Protein AF-A0A6M0F546-F1 (afdb_monomer)

Mean predicted aligned error: 13.64 Å

Sequence (309 aa):
YSSHTQVQQTLQPLTEVVVPVIPKRANVDDALVDAVHSAHRSAQAFAESELDDWEIALEGRVDHFLDWYFGYFNQKKMEFMTPLVWVSSAAIHRVNPKQVSANEAVITRFTEAFQKQFAKQVLVPQNAQIRLENLTTETVNLYLSTLSRNIDQVQAKYRIPQGQWERYLSDISTTIQDTEGNLSNLSLKMLVGGSGYLLTKPLVLATAGKIGSKVSSKLAGTAAAKLAAKTGGTVAAELGTSLVDPIVGVGIFIWDIWDYHHTVELERPILRANLLEYLQAVEESLLNDPETGVLSAIAQLEQGIFQSL

Radius of gyration: 30.89 Å; Cα contacts (8 Å, |Δi|>4): 281; chains: 1; bounding box: 95×45×106 Å

pLDDT: mean 71.13, std 18.43, range [28.73, 97.38]

Structure (mmCIF, N/CA/C/O backbone):
data_AF-A0A6M0F546-F1
#
_entry.id   AF-A0A6M0F546-F1
#
loop_
_atom_site.group_PDB
_atom_site.id
_atom_site.type_symbol
_atom_site.label_atom_id
_atom_site.label_alt_id
_atom_site.label_comp_id
_atom_site.label_asym_id
_atom_site.label_entity_id
_atom_site.label_seq_id
_atom_site.pdbx_PDB_ins_code
_atom_site.Cartn_x
_atom_site.Cartn_y
_atom_site.Cartn_z
_atom_site.occupancy
_atom_site.B_iso_or_equiv
_atom_site.auth_seq_id
_atom_site.auth_comp_id
_atom_site.auth_asym_id
_atom_site.auth_atom_id
_atom_site.pdbx_PDB_model_num
ATOM 1 N N . TYR A 1 1 ? -55.695 29.614 73.436 1.00 40.34 1 TYR A N 1
ATOM 2 C CA . TYR A 1 1 ? -56.069 28.356 72.769 1.00 40.34 1 TYR A CA 1
ATOM 3 C C . TYR A 1 1 ? -56.022 28.588 71.269 1.00 40.34 1 TYR A C 1
ATOM 5 O O . TYR A 1 1 ? -57.002 29.045 70.705 1.00 40.34 1 TYR A O 1
ATOM 13 N N . SER A 1 2 ? -54.866 28.335 70.655 1.00 37.69 2 SER A N 1
ATOM 14 C CA . SER A 1 2 ? -54.714 28.300 69.198 1.00 37.69 2 SER A CA 1
ATOM 15 C C . SER A 1 2 ? -53.944 27.029 68.875 1.00 37.69 2 SER A C 1
ATOM 17 O O . SER A 1 2 ? -52.775 26.887 69.223 1.00 37.69 2 SER A O 1
ATOM 19 N N . SER A 1 3 ? -54.666 26.060 68.335 1.00 38.06 3 SER A N 1
ATOM 20 C CA . SER A 1 3 ? -54.202 24.731 67.960 1.00 38.06 3 SER A CA 1
ATOM 21 C C . SER A 1 3 ? -53.353 24.804 66.691 1.00 38.06 3 SER A C 1
ATOM 23 O O . SER A 1 3 ? -53.840 25.190 65.631 1.00 38.06 3 SER A O 1
ATOM 25 N N . HIS A 1 4 ? -52.082 24.419 66.809 1.00 36.03 4 HIS A N 1
ATOM 26 C CA . HIS A 1 4 ? -51.204 24.132 65.680 1.00 36.03 4 HIS A CA 1
ATOM 27 C C . HIS A 1 4 ? -51.596 22.786 65.062 1.00 36.03 4 HIS A C 1
ATOM 29 O O . HIS A 1 4 ? 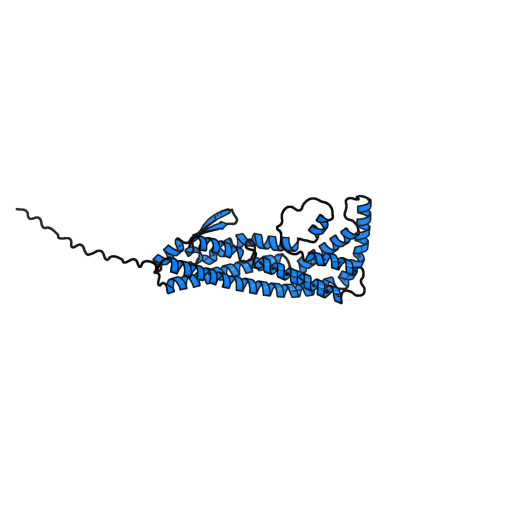-51.432 21.739 65.685 1.00 36.03 4 HIS A O 1
ATOM 35 N N . THR A 1 5 ? -52.092 22.810 63.829 1.00 38.53 5 THR A N 1
ATOM 36 C CA . THR A 1 5 ? -52.270 21.611 63.005 1.00 38.53 5 THR A CA 1
ATOM 37 C C . THR A 1 5 ? -50.919 21.244 62.392 1.00 38.53 5 THR A C 1
ATOM 39 O O . THR A 1 5 ? -50.411 21.963 61.533 1.00 38.53 5 THR A O 1
ATOM 42 N N . GLN A 1 6 ? -50.315 20.142 62.843 1.00 35.44 6 GLN A N 1
ATOM 43 C CA . GLN A 1 6 ? -49.171 19.532 62.165 1.00 35.44 6 GLN A CA 1
ATOM 44 C C . GLN A 1 6 ? -49.658 18.814 60.902 1.00 35.44 6 GLN A C 1
ATOM 46 O O . GLN A 1 6 ? -50.462 17.888 60.979 1.00 35.44 6 GLN A O 1
ATOM 51 N N . VAL A 1 7 ? -49.163 19.235 59.738 1.00 36.78 7 VAL A N 1
ATOM 52 C CA . VAL A 1 7 ? -49.308 18.485 58.486 1.00 36.78 7 VAL A CA 1
ATOM 53 C C . VAL A 1 7 ? -48.145 17.503 58.412 1.00 36.78 7 VAL A C 1
ATOM 55 O O . VAL A 1 7 ? -46.988 17.896 58.281 1.00 36.78 7 VAL A O 1
ATOM 58 N N . GLN A 1 8 ? -48.456 16.220 58.546 1.00 35.03 8 GLN A N 1
ATOM 59 C CA . GLN A 1 8 ? -47.503 15.122 58.474 1.00 35.03 8 GLN A CA 1
ATOM 60 C C . GLN A 1 8 ? -47.163 14.868 56.995 1.00 35.03 8 GLN A C 1
ATOM 62 O O . GLN A 1 8 ? -47.966 14.310 56.251 1.00 35.03 8 GLN A O 1
ATOM 67 N N . GLN A 1 9 ? -45.992 15.328 56.544 1.00 39.25 9 GLN A N 1
ATOM 68 C CA . GLN A 1 9 ? -45.451 14.974 55.230 1.00 39.25 9 GLN A 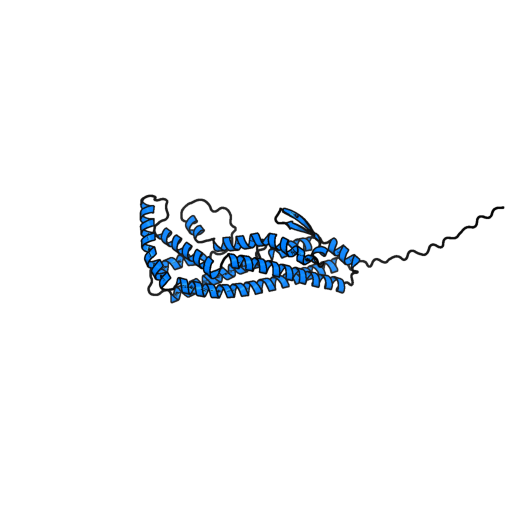CA 1
ATOM 69 C C . GLN A 1 9 ? -44.976 13.518 55.267 1.00 39.25 9 GLN A C 1
ATOM 71 O O . GLN A 1 9 ? -43.973 13.184 55.895 1.00 39.25 9 GLN A O 1
ATOM 76 N N . THR A 1 10 ? -45.716 12.638 54.602 1.00 38.72 10 THR A N 1
ATOM 77 C CA . THR A 1 10 ? -45.296 11.270 54.304 1.00 38.72 10 THR A CA 1
ATOM 78 C C . THR A 1 10 ? -44.212 11.312 53.227 1.00 38.72 10 THR A C 1
ATOM 80 O O . THR A 1 10 ? -44.490 11.489 52.044 1.00 38.72 10 THR A O 1
ATOM 83 N N . LEU A 1 11 ? -42.952 11.176 53.643 1.00 38.78 11 LEU A N 1
ATOM 84 C CA . LEU A 1 11 ? -41.830 10.926 52.740 1.00 38.78 11 LEU A CA 1
ATOM 85 C C . LEU A 1 11 ? -42.018 9.537 52.114 1.00 38.78 11 LEU A C 1
ATOM 87 O O . LEU A 1 11 ? -41.915 8.520 52.799 1.00 38.78 11 LEU A O 1
ATOM 91 N N . GLN A 1 12 ? -42.325 9.497 50.818 1.00 42.75 12 GLN A N 1
ATOM 92 C CA . GLN A 1 12 ? -42.247 8.265 50.036 1.00 42.75 12 GLN A CA 1
ATOM 93 C C . GLN A 1 12 ? -40.778 7.808 49.987 1.00 42.75 12 GLN A C 1
ATOM 95 O O . GLN A 1 12 ? -39.893 8.656 49.828 1.00 42.75 12 GLN A O 1
ATOM 100 N N . PRO A 1 13 ? -40.484 6.505 50.132 1.00 42.22 13 PRO A N 1
ATOM 101 C CA . PRO A 1 13 ? -39.116 6.018 50.043 1.00 42.22 13 PRO A CA 1
ATOM 102 C C . PRO A 1 13 ? -38.581 6.276 48.632 1.00 42.22 13 PRO A C 1
ATOM 104 O O . PRO A 1 13 ? -39.199 5.883 47.641 1.00 42.22 13 PRO A O 1
ATOM 107 N N . LEU A 1 14 ? -37.431 6.954 48.557 1.00 41.34 14 LEU A N 1
ATOM 108 C CA . LEU A 1 14 ? -36.634 7.085 47.340 1.00 41.34 14 LEU A CA 1
ATOM 109 C C . LEU A 1 14 ? -36.471 5.691 46.736 1.00 41.34 14 LEU A C 1
ATOM 111 O O . LEU A 1 14 ? -35.857 4.814 47.341 1.00 41.34 14 LEU A O 1
ATOM 115 N N . THR A 1 15 ? -37.059 5.478 45.560 1.00 42.94 15 THR A N 1
ATOM 116 C CA . THR A 1 15 ? -36.779 4.286 44.765 1.00 42.94 15 THR A CA 1
ATOM 117 C C . THR A 1 15 ? -35.308 4.369 44.389 1.00 42.94 15 THR A C 1
ATOM 119 O O . THR A 1 15 ? -34.919 5.199 43.569 1.00 42.94 15 THR A O 1
ATOM 122 N N . GLU A 1 16 ? -34.484 3.571 45.061 1.00 40.84 16 GLU A N 1
ATOM 123 C CA . GLU A 1 16 ? -33.081 3.394 44.728 1.00 40.84 16 GLU A CA 1
ATOM 124 C C . GLU A 1 16 ? -33.027 2.880 43.290 1.00 40.84 16 GLU A C 1
ATOM 126 O O . GLU A 1 16 ? -33.377 1.736 42.993 1.00 40.84 16 GLU A O 1
ATOM 131 N N . VAL A 1 17 ? -32.678 3.772 42.362 1.00 42.72 17 VAL A N 1
ATOM 132 C CA . VAL A 1 17 ? -32.372 3.395 40.987 1.00 42.72 17 VAL A CA 1
ATOM 133 C C . VAL A 1 17 ? -31.097 2.573 41.080 1.00 42.72 17 VAL A C 1
ATOM 135 O O . VAL A 1 17 ? -29.999 3.124 41.122 1.00 42.72 17 VAL A O 1
ATOM 138 N N . VAL A 1 18 ? -31.252 1.252 41.173 1.00 45.31 18 VAL A N 1
ATOM 139 C CA . VAL A 1 18 ? -30.154 0.296 41.058 1.00 45.31 18 VAL A CA 1
ATOM 140 C C . VAL A 1 18 ? -29.570 0.500 39.670 1.00 45.31 18 VAL A C 1
ATOM 142 O O . VAL A 1 18 ? -30.092 -0.000 38.676 1.00 45.31 18 VAL A O 1
ATOM 145 N N . VAL A 1 19 ? -28.523 1.317 39.588 1.00 50.66 19 VAL A N 1
ATOM 146 C CA . VAL A 1 19 ? -27.730 1.477 38.376 1.00 50.66 19 VAL A CA 1
ATOM 147 C C . VAL A 1 19 ? -27.127 0.099 38.119 1.00 50.66 19 VAL A C 1
ATOM 149 O O . VAL A 1 19 ? -26.346 -0.358 38.957 1.00 50.66 19 VAL A O 1
ATOM 152 N N . PRO A 1 20 ? -27.492 -0.613 37.034 1.00 50.16 20 PRO A N 1
ATOM 153 C CA . PRO A 1 20 ? -26.848 -1.880 36.745 1.00 50.16 20 PRO A CA 1
ATOM 154 C C . PRO A 1 20 ? -25.361 -1.585 36.569 1.00 50.16 20 PRO A C 1
ATOM 156 O O . PRO A 1 20 ? -24.969 -0.770 35.732 1.00 50.16 20 PRO A O 1
ATOM 159 N N . VAL A 1 21 ? -24.553 -2.167 37.451 1.00 54.97 21 VAL A N 1
ATOM 160 C CA . VAL A 1 21 ? -23.098 -2.091 37.395 1.00 54.97 21 VAL A CA 1
ATOM 161 C C . VAL A 1 21 ? -22.689 -2.789 36.105 1.00 54.97 21 VAL A C 1
ATOM 163 O O . VAL A 1 21 ? -23.127 -3.915 35.856 1.00 54.97 21 VAL A O 1
ATOM 166 N N . ILE A 1 22 ? -21.891 -2.115 35.274 1.00 55.69 22 ILE A N 1
ATOM 167 C CA . ILE A 1 22 ? -21.294 -2.719 34.077 1.00 55.69 22 ILE A CA 1
ATOM 168 C C . ILE A 1 22 ? -20.667 -4.056 34.521 1.00 55.69 22 ILE A C 1
ATOM 170 O O . ILE A 1 22 ? -19.940 -4.060 35.523 1.00 55.69 22 ILE A O 1
ATOM 174 N N . PRO A 1 23 ? -20.971 -5.199 33.867 1.00 57.31 23 PRO A N 1
ATOM 175 C CA . PRO A 1 23 ? -20.321 -6.469 34.201 1.00 57.31 23 PRO A CA 1
ATOM 176 C C . PRO A 1 23 ? -18.805 -6.256 34.234 1.00 57.31 23 PRO A C 1
ATOM 178 O O . PRO A 1 23 ? -18.325 -5.442 33.455 1.00 57.31 23 PRO A O 1
ATOM 181 N N . LYS A 1 24 ? -18.086 -6.924 35.161 1.00 63.50 24 LYS A N 1
ATOM 182 C CA . LYS A 1 24 ? -16.649 -6.702 35.460 1.00 63.50 24 LYS A CA 1
ATOM 183 C C . LYS A 1 24 ? -15.916 -6.095 34.262 1.00 63.50 24 LYS A C 1
ATOM 185 O O . LYS A 1 24 ? -15.733 -6.806 33.281 1.00 63.50 24 LYS A O 1
ATOM 190 N N . ARG A 1 25 ? -15.545 -4.814 34.369 1.00 71.31 25 ARG A N 1
ATOM 191 C CA . ARG A 1 25 ? -15.002 -3.973 33.285 1.00 71.31 25 ARG A CA 1
ATOM 192 C C . ARG A 1 25 ? -14.044 -4.736 32.354 1.00 71.31 25 ARG A C 1
ATOM 194 O O . ARG A 1 25 ? -14.300 -4.780 31.161 1.00 71.31 25 ARG A O 1
ATOM 201 N N . ALA A 1 26 ? -13.125 -5.510 32.940 1.00 73.75 26 ALA A N 1
ATOM 202 C CA . ALA A 1 26 ? -12.190 -6.397 32.242 1.00 73.75 26 ALA A CA 1
ATOM 203 C C . ALA A 1 26 ? -12.822 -7.311 31.167 1.00 73.75 26 ALA A C 1
ATOM 205 O O . ALA A 1 26 ? -12.291 -7.428 30.077 1.00 73.75 26 ALA A O 1
ATOM 206 N N . ASN A 1 27 ? -13.989 -7.915 31.415 1.00 85.69 27 ASN A N 1
ATOM 207 C CA . ASN A 1 27 ? -14.640 -8.798 30.438 1.00 85.69 27 ASN A CA 1
ATOM 208 C C . ASN A 1 27 ? -15.217 -8.029 29.233 1.00 85.69 27 ASN A C 1
ATOM 210 O O . ASN A 1 27 ? -15.397 -8.600 28.155 1.00 85.69 27 ASN A O 1
ATOM 214 N N . VAL A 1 28 ? -15.602 -6.766 29.440 1.00 87.12 28 VAL A N 1
ATOM 215 C CA . VAL A 1 28 ? -16.082 -5.880 28.372 1.00 87.12 28 VAL A CA 1
ATOM 216 C C . VAL A 1 28 ? -14.888 -5.332 27.597 1.00 87.12 28 VAL A C 1
ATOM 218 O O . VAL A 1 28 ? -14.940 -5.337 26.371 1.00 87.12 28 VAL A O 1
ATOM 221 N N . ASP A 1 29 ? -13.812 -4.959 28.296 1.00 89.38 29 ASP A N 1
ATOM 222 C CA . ASP A 1 29 ? -12.551 -4.508 27.699 1.00 89.38 29 ASP A CA 1
ATOM 223 C C . ASP A 1 29 ? -11.958 -5.611 26.792 1.00 89.38 29 ASP A C 1
ATOM 225 O O . ASP A 1 29 ? -11.721 -5.363 25.612 1.00 89.38 29 ASP A O 1
ATOM 229 N N . ASP A 1 30 ? -11.859 -6.860 27.270 1.00 90.69 30 ASP A N 1
ATOM 230 C CA . ASP A 1 30 ? -11.391 -8.014 26.477 1.00 90.69 30 ASP A CA 1
ATOM 231 C C . ASP A 1 30 ? -12.247 -8.235 25.216 1.00 90.69 30 ASP A C 1
ATOM 233 O O . ASP A 1 30 ? -11.741 -8.477 24.121 1.00 90.69 30 ASP A O 1
ATOM 237 N N . ALA A 1 31 ? -13.572 -8.110 25.345 1.00 92.31 31 ALA A N 1
ATOM 238 C CA . ALA A 1 31 ? -14.480 -8.272 24.214 1.00 92.31 31 ALA A CA 1
ATOM 239 C C . ALA A 1 31 ? -14.375 -7.120 23.198 1.00 92.31 31 ALA A C 1
ATOM 241 O O . ALA A 1 31 ? -14.634 -7.328 22.011 1.00 92.31 31 ALA A O 1
ATOM 242 N N . LEU A 1 32 ? -14.004 -5.916 23.643 1.00 92.00 32 LEU A N 1
ATOM 243 C CA . LEU A 1 32 ? -13.687 -4.800 22.756 1.00 92.00 32 LEU A CA 1
ATOM 244 C C . LEU A 1 32 ? -12.346 -5.005 22.048 1.00 92.00 32 LEU A C 1
ATOM 246 O O . LEU A 1 32 ? -12.260 -4.729 20.853 1.00 92.00 32 LEU A O 1
ATOM 250 N N . VAL A 1 33 ? -11.337 -5.544 22.733 1.00 93.56 33 VAL A N 1
ATOM 251 C CA . VAL A 1 33 ? -10.066 -5.939 22.106 1.00 93.56 33 VAL A CA 1
ATOM 252 C C . VAL A 1 33 ? -10.315 -6.970 20.999 1.00 93.56 33 VAL A C 1
ATOM 254 O O . VAL A 1 33 ? -9.852 -6.793 19.870 1.00 93.56 33 VAL A O 1
ATOM 257 N N . ASP A 1 34 ? -11.136 -7.989 21.264 1.00 95.31 34 ASP A N 1
ATOM 258 C CA . ASP A 1 34 ? -11.544 -8.972 20.253 1.00 95.31 34 ASP A CA 1
ATOM 259 C C . ASP A 1 34 ? -12.297 -8.328 19.075 1.00 95.31 34 ASP A C 1
ATOM 261 O O . ASP A 1 34 ? -12.083 -8.696 17.913 1.00 95.31 34 ASP A O 1
ATOM 265 N N . ALA A 1 35 ? -13.172 -7.355 19.355 1.00 94.88 35 ALA A N 1
ATOM 266 C CA . ALA A 1 35 ? -13.916 -6.615 18.338 1.00 94.88 35 ALA A CA 1
ATOM 267 C C . ALA A 1 35 ? -12.988 -5.818 17.407 1.00 94.88 35 ALA A C 1
ATOM 269 O O . ALA A 1 35 ? -13.195 -5.842 16.188 1.00 94.88 35 ALA A O 1
ATOM 270 N N . VAL A 1 36 ? -11.965 -5.169 17.974 1.00 94.81 36 VAL A N 1
ATOM 271 C CA . VAL A 1 36 ? -10.921 -4.438 17.242 1.00 94.81 36 VAL A CA 1
ATOM 272 C C . VAL A 1 36 ? -10.096 -5.396 16.387 1.00 94.81 36 VAL A C 1
ATOM 274 O O . VAL A 1 36 ? -10.031 -5.217 15.175 1.00 94.81 36 VAL A O 1
ATOM 277 N N . HIS A 1 37 ? -9.563 -6.479 16.959 1.00 96.44 37 HIS A N 1
ATOM 278 C CA . HIS A 1 37 ? -8.791 -7.466 16.195 1.00 96.44 37 HIS A CA 1
ATOM 279 C C . HIS A 1 37 ? -9.598 -8.129 15.071 1.00 96.44 37 HIS A C 1
ATOM 281 O O . HIS A 1 37 ? -9.062 -8.450 14.012 1.00 96.44 37 HIS A O 1
ATOM 287 N N . SER A 1 38 ? -10.894 -8.358 15.281 1.00 97.19 38 SER A N 1
ATOM 288 C CA . SER A 1 38 ? -11.781 -8.889 14.244 1.00 97.19 38 SER A CA 1
ATOM 289 C C . SER A 1 38 ? -11.976 -7.897 13.088 1.00 97.19 38 SER A C 1
ATOM 291 O O . SER A 1 38 ? -11.914 -8.288 11.918 1.00 97.19 38 SER A O 1
ATOM 293 N N . ALA A 1 39 ? -12.152 -6.608 13.400 1.00 95.94 39 ALA A N 1
ATOM 294 C CA . ALA A 1 39 ? -12.228 -5.551 12.395 1.00 95.94 39 ALA A CA 1
ATOM 295 C C . ALA A 1 39 ? -10.903 -5.392 11.634 1.00 95.94 39 ALA A C 1
ATOM 297 O O . ALA A 1 39 ? -10.931 -5.303 10.407 1.00 95.94 39 ALA A O 1
ATOM 298 N N . HIS A 1 40 ? -9.767 -5.459 12.337 1.00 95.81 40 HIS A N 1
ATOM 299 C CA . HIS A 1 40 ? -8.427 -5.459 11.749 1.00 95.81 40 HIS A CA 1
ATOM 300 C C . HIS A 1 40 ? -8.273 -6.555 10.699 1.00 95.81 40 HIS A C 1
ATOM 302 O O . HIS A 1 40 ? -8.002 -6.272 9.539 1.00 95.81 40 HIS A O 1
ATOM 308 N N . ARG A 1 41 ? -8.518 -7.815 11.088 1.00 97.06 41 ARG A N 1
ATOM 309 C CA . ARG A 1 41 ? -8.380 -8.971 10.189 1.00 97.06 41 ARG A CA 1
ATOM 310 C C . ARG A 1 41 ? -9.271 -8.853 8.957 1.00 97.06 41 ARG A C 1
ATOM 312 O O . ARG A 1 41 ? -8.858 -9.238 7.872 1.00 97.06 41 ARG A O 1
ATOM 319 N N . SER A 1 42 ? -10.480 -8.316 9.122 1.00 97.38 42 SER A N 1
ATOM 320 C CA . SER A 1 42 ? -11.410 -8.113 8.005 1.00 97.38 42 SER A CA 1
ATOM 321 C C . SER A 1 42 ? -10.897 -7.054 7.026 1.00 97.38 42 SER A C 1
ATOM 323 O O . SER A 1 42 ? -10.972 -7.249 5.817 1.00 97.38 42 SER A O 1
ATOM 325 N N . ALA A 1 43 ? -10.358 -5.947 7.542 1.00 96.38 43 ALA A N 1
ATOM 326 C CA . ALA A 1 43 ? -9.782 -4.883 6.727 1.00 96.38 43 ALA A CA 1
ATOM 327 C C . ALA A 1 43 ? -8.472 -5.313 6.050 1.00 96.38 43 ALA A C 1
ATOM 329 O O . ALA A 1 43 ? -8.285 -5.043 4.870 1.00 96.38 43 ALA A O 1
ATOM 330 N N . GLN A 1 44 ? -7.604 -6.030 6.766 1.00 96.12 44 GLN A N 1
ATOM 331 C CA . GLN A 1 44 ? -6.371 -6.597 6.225 1.00 96.12 44 GLN A CA 1
ATOM 332 C C . GLN A 1 44 ? -6.659 -7.579 5.088 1.00 96.12 44 GLN A C 1
ATOM 334 O O . GLN A 1 44 ? -6.088 -7.420 4.020 1.00 96.12 44 GLN A O 1
ATOM 339 N N . ALA A 1 45 ? -7.580 -8.529 5.279 1.00 97.06 45 ALA A N 1
ATOM 340 C CA . ALA A 1 45 ? -7.927 -9.500 4.240 1.00 97.06 45 ALA A CA 1
ATOM 341 C C . ALA A 1 45 ? -8.510 -8.835 2.980 1.00 97.06 45 ALA A C 1
ATOM 343 O O . ALA A 1 45 ? -8.271 -9.291 1.867 1.00 97.06 45 ALA A O 1
ATOM 344 N N . PHE A 1 46 ? -9.271 -7.749 3.147 1.00 96.88 46 PHE A N 1
ATOM 345 C CA . PHE A 1 46 ? -9.746 -6.945 2.021 1.00 96.88 46 PHE A CA 1
ATOM 346 C C . PHE A 1 46 ? -8.595 -6.232 1.301 1.00 96.88 46 PHE A C 1
ATOM 348 O O . PHE A 1 46 ? -8.511 -6.300 0.080 1.00 96.88 46 PHE A O 1
ATOM 355 N N . ALA A 1 47 ? -7.701 -5.577 2.048 1.00 95.31 47 ALA A N 1
ATOM 356 C CA . ALA A 1 47 ? -6.561 -4.872 1.473 1.00 95.31 47 ALA A CA 1
ATOM 357 C C . ALA A 1 47 ? -5.599 -5.816 0.740 1.00 95.31 47 ALA A C 1
ATOM 359 O O . ALA A 1 47 ? -5.151 -5.479 -0.348 1.00 95.31 47 ALA A O 1
ATOM 360 N N . GLU A 1 48 ? -5.316 -6.981 1.322 1.00 95.62 48 GLU A N 1
ATOM 361 C CA . GLU A 1 48 ? -4.509 -8.050 0.725 1.00 95.62 48 GLU A CA 1
ATOM 362 C C . GLU A 1 48 ? -5.131 -8.514 -0.598 1.00 95.62 48 GLU A C 1
ATOM 364 O O . GLU A 1 48 ? -4.497 -8.397 -1.635 1.00 95.62 48 GLU A O 1
ATOM 369 N N . SER A 1 49 ? -6.423 -8.864 -0.606 1.00 96.31 49 SER A N 1
ATOM 370 C CA . SER A 1 49 ? -7.112 -9.290 -1.833 1.00 96.31 49 SER A CA 1
ATOM 371 C C . SER A 1 49 ? -7.116 -8.229 -2.945 1.00 96.31 49 SER A C 1
ATOM 373 O O . SER A 1 49 ? -7.033 -8.571 -4.122 1.00 96.31 49 SER A O 1
ATOM 375 N N . GLU A 1 50 ? -7.255 -6.945 -2.609 1.00 95.31 50 GLU A N 1
ATOM 376 C CA . GLU A 1 50 ? -7.247 -5.857 -3.599 1.00 95.31 50 GLU A CA 1
ATOM 377 C C . GLU A 1 50 ? -5.841 -5.543 -4.135 1.00 95.31 50 GLU A C 1
ATOM 379 O O . GLU A 1 50 ? -5.703 -5.058 -5.269 1.00 95.31 50 GLU A O 1
ATOM 384 N N . LEU A 1 51 ? -4.805 -5.778 -3.322 1.00 92.12 51 LEU A N 1
ATOM 385 C CA . LEU A 1 51 ? -3.410 -5.677 -3.738 1.00 92.12 51 LEU A CA 1
ATOM 386 C C . LEU A 1 51 ? -3.013 -6.872 -4.612 1.00 92.12 51 LEU A C 1
ATOM 388 O O . LEU A 1 51 ? -2.458 -6.612 -5.677 1.00 92.12 51 LEU A O 1
ATOM 392 N N . ASP A 1 52 ? -3.434 -8.095 -4.278 1.00 93.94 52 ASP A N 1
ATOM 393 C CA . ASP A 1 52 ? -3.260 -9.291 -5.118 1.00 93.94 52 ASP A CA 1
ATOM 394 C C . ASP A 1 52 ? -3.865 -9.052 -6.520 1.00 93.94 52 ASP A C 1
ATOM 396 O O . ASP A 1 52 ? -3.224 -9.222 -7.563 1.00 93.94 52 ASP A O 1
ATOM 400 N N . ASP A 1 53 ? -5.111 -8.562 -6.573 1.00 93.69 53 ASP A N 1
ATOM 401 C CA . ASP A 1 53 ? -5.793 -8.226 -7.831 1.00 93.69 53 ASP A CA 1
ATOM 402 C C . ASP A 1 53 ? -5.082 -7.097 -8.597 1.00 93.69 53 ASP A C 1
ATOM 404 O O . ASP A 1 53 ? -5.137 -7.005 -9.835 1.00 93.69 53 ASP A O 1
ATOM 408 N N . TRP A 1 54 ? -4.433 -6.178 -7.880 1.00 91.38 54 TRP A N 1
ATOM 409 C CA . TRP A 1 54 ? -3.624 -5.138 -8.499 1.00 91.38 54 TRP A CA 1
ATOM 410 C C . TRP A 1 54 ? -2.320 -5.695 -9.061 1.00 91.38 54 TRP A C 1
ATOM 412 O O . TRP A 1 54 ? -1.977 -5.335 -10.191 1.00 91.38 54 TRP A O 1
ATOM 422 N N . GLU A 1 55 ? -1.638 -6.571 -8.328 1.00 88.94 55 GLU A N 1
ATOM 423 C CA . GLU A 1 55 ? -0.423 -7.248 -8.758 1.00 88.94 55 GLU A CA 1
ATOM 424 C C . GLU A 1 55 ? -0.676 -8.011 -10.057 1.00 88.94 55 GLU A C 1
ATOM 426 O O . GLU A 1 55 ? -0.013 -7.726 -11.055 1.00 88.94 55 GLU A O 1
ATOM 431 N N . ILE A 1 56 ? -1.711 -8.857 -10.1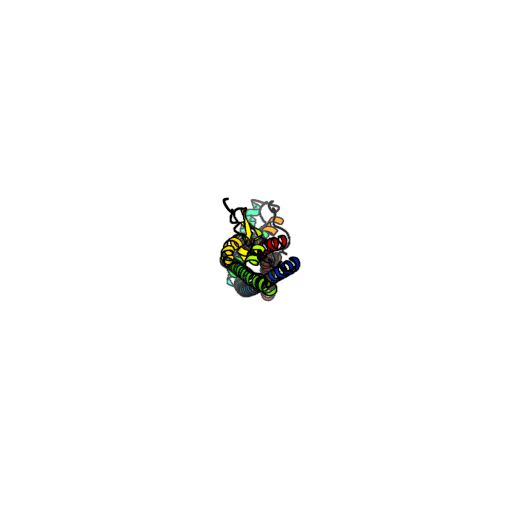09 1.00 91.69 56 ILE A N 1
ATOM 432 C CA . ILE A 1 56 ? -2.112 -9.610 -11.313 1.00 91.69 56 ILE A CA 1
ATOM 433 C C . ILE A 1 56 ? -2.303 -8.672 -12.516 1.00 91.69 56 ILE A C 1
ATOM 435 O O . ILE A 1 56 ? -1.862 -8.946 -13.639 1.00 91.69 56 ILE A O 1
ATOM 439 N N . ALA A 1 57 ? -2.941 -7.517 -12.302 1.00 90.19 57 ALA A N 1
ATOM 440 C CA . ALA A 1 57 ? -3.123 -6.522 -13.354 1.00 90.19 57 ALA A CA 1
ATOM 441 C C . ALA A 1 57 ? -1.800 -5.866 -13.793 1.00 90.19 57 ALA A C 1
ATOM 443 O O . ALA A 1 57 ? -1.665 -5.479 -14.960 1.00 90.19 57 ALA A O 1
ATOM 444 N N . LEU A 1 58 ? -0.834 -5.708 -12.884 1.00 89.62 58 LEU A N 1
ATOM 445 C CA . LEU A 1 58 ? 0.509 -5.227 -13.196 1.00 89.62 58 LEU A CA 1
ATOM 446 C C . LEU A 1 58 ? 1.338 -6.293 -13.916 1.00 89.62 58 LEU A C 1
ATOM 448 O O . LEU A 1 58 ? 2.032 -5.925 -14.861 1.00 89.62 58 LEU A O 1
ATOM 452 N N . GLU A 1 59 ? 1.219 -7.577 -13.571 1.00 90.06 59 GLU A N 1
ATOM 453 C CA . GLU A 1 59 ? 1.911 -8.671 -14.266 1.00 90.06 59 GLU A CA 1
ATOM 454 C C . GLU A 1 59 ? 1.608 -8.655 -15.769 1.00 90.06 59 GLU A C 1
ATOM 456 O O . GLU A 1 59 ? 2.517 -8.663 -16.601 1.00 90.06 59 GLU A O 1
ATOM 461 N N . GLY A 1 60 ? 0.330 -8.516 -16.140 1.00 90.19 60 GLY A N 1
ATOM 462 C CA . GLY A 1 60 ? -0.068 -8.417 -17.547 1.00 90.19 60 GLY A CA 1
ATOM 463 C C . GLY A 1 60 ? 0.540 -7.200 -18.260 1.00 90.19 60 GLY A C 1
ATOM 464 O O . GLY A 1 60 ? 0.839 -7.247 -19.457 1.00 90.19 60 GLY A O 1
ATOM 465 N N . ARG A 1 61 ? 0.782 -6.101 -17.534 1.00 89.50 61 ARG A N 1
ATOM 466 C CA . ARG A 1 61 ? 1.483 -4.929 -18.081 1.00 89.50 61 ARG A CA 1
ATOM 467 C C . ARG A 1 61 ? 2.988 -5.136 -18.150 1.00 89.50 61 ARG A C 1
ATOM 469 O O . ARG A 1 61 ? 3.598 -4.613 -19.079 1.00 89.50 61 ARG A O 1
ATOM 476 N N . VAL A 1 62 ? 3.583 -5.872 -17.209 1.00 88.00 62 VAL A N 1
ATOM 477 C CA . VAL A 1 62 ? 4.983 -6.310 -17.285 1.00 88.00 62 VAL A CA 1
ATOM 478 C C . VAL A 1 62 ? 5.176 -7.122 -18.557 1.00 88.00 62 VAL A C 1
ATOM 480 O O . VAL A 1 62 ? 6.084 -6.821 -19.323 1.00 88.00 62 VAL A O 1
ATOM 483 N N . ASP A 1 63 ? 4.282 -8.065 -18.849 1.00 89.25 63 ASP A N 1
ATOM 484 C CA . ASP A 1 63 ? 4.357 -8.873 -20.067 1.00 89.25 63 ASP A CA 1
ATOM 485 C C . ASP A 1 63 ? 4.302 -8.011 -21.338 1.00 89.25 63 ASP A C 1
ATOM 487 O O . ASP A 1 63 ? 5.161 -8.145 -22.213 1.00 89.25 63 ASP A O 1
ATOM 491 N N . HIS A 1 64 ? 3.384 -7.039 -21.397 1.00 89.25 64 HIS A N 1
ATOM 492 C CA . HIS A 1 64 ? 3.320 -6.085 -22.509 1.00 89.25 64 HIS A CA 1
ATOM 493 C C . HIS A 1 64 ? 4.569 -5.191 -22.610 1.00 89.25 64 HIS A C 1
ATOM 495 O O . HIS A 1 64 ? 5.063 -4.900 -23.702 1.00 89.25 64 HIS A O 1
ATOM 501 N N . PHE A 1 65 ? 5.103 -4.755 -21.469 1.00 86.69 65 PHE A N 1
ATOM 502 C CA . PHE A 1 65 ? 6.334 -3.976 -21.407 1.00 86.69 65 PHE A CA 1
ATOM 503 C C . PHE A 1 65 ? 7.539 -4.787 -21.899 1.00 86.69 65 PHE A C 1
ATOM 505 O O . PHE A 1 65 ? 8.384 -4.237 -22.604 1.00 86.69 65 PHE A O 1
ATOM 512 N N . LEU A 1 66 ? 7.614 -6.081 -21.580 1.00 85.31 66 LEU A N 1
ATOM 513 C CA . LEU A 1 66 ? 8.662 -6.973 -22.073 1.00 85.31 66 LEU A CA 1
ATOM 514 C C . LEU A 1 66 ? 8.547 -7.200 -23.583 1.00 85.31 66 LEU A C 1
ATOM 516 O O . LEU A 1 66 ? 9.573 -7.187 -24.261 1.00 85.31 66 LEU A O 1
ATOM 520 N N . ASP A 1 67 ? 7.334 -7.335 -24.127 1.00 86.69 67 ASP A N 1
ATOM 521 C CA . ASP A 1 67 ? 7.113 -7.403 -25.580 1.00 86.69 67 ASP A CA 1
ATOM 522 C C . ASP A 1 67 ? 7.580 -6.120 -26.284 1.00 86.69 67 ASP A C 1
ATOM 524 O O . ASP A 1 67 ? 8.193 -6.168 -27.353 1.00 86.69 67 ASP A O 1
ATOM 528 N N . TRP A 1 68 ? 7.334 -4.956 -25.672 1.00 84.25 68 TRP A N 1
ATOM 529 C CA . TRP A 1 68 ? 7.897 -3.694 -26.141 1.00 84.25 68 TRP A CA 1
ATOM 530 C C . TRP A 1 68 ? 9.429 -3.711 -26.032 1.00 84.25 68 TRP A C 1
ATOM 532 O O . TRP A 1 68 ? 10.107 -3.460 -27.027 1.00 84.25 68 TRP A O 1
ATOM 542 N N . TYR A 1 69 ? 9.990 -4.031 -24.866 1.00 78.69 69 TYR A N 1
ATOM 543 C CA . TYR A 1 69 ? 11.428 -3.962 -24.591 1.00 78.69 69 TYR A CA 1
ATOM 544 C C . TYR A 1 69 ? 12.248 -4.866 -25.523 1.00 78.69 69 TYR A C 1
ATOM 546 O O . TYR A 1 69 ? 13.188 -4.393 -26.161 1.00 78.69 69 TYR A O 1
ATOM 554 N N . PHE A 1 70 ? 11.836 -6.126 -25.681 1.00 78.44 70 PHE A N 1
ATOM 555 C CA . PHE A 1 70 ? 12.453 -7.088 -26.601 1.00 78.44 70 PHE A CA 1
ATOM 556 C C . PHE A 1 70 ? 11.924 -6.980 -28.041 1.00 78.44 70 PHE A C 1
ATOM 558 O O . PHE A 1 70 ? 12.277 -7.782 -28.902 1.00 78.44 70 PHE A O 1
ATOM 565 N N . GLY A 1 71 ? 11.083 -5.989 -28.338 1.00 78.69 71 GLY A N 1
ATOM 566 C CA . GLY A 1 71 ? 10.554 -5.762 -29.675 1.00 78.69 71 GLY A CA 1
ATOM 567 C C . GLY A 1 71 ? 11.606 -5.208 -30.642 1.00 78.69 71 GLY A C 1
ATOM 568 O O . GLY A 1 71 ? 12.411 -4.338 -30.296 1.00 78.69 71 GLY A O 1
ATOM 569 N N . TYR A 1 72 ? 11.523 -5.635 -31.904 1.00 60.97 72 TYR A N 1
ATOM 570 C CA . TYR A 1 72 ? 12.454 -5.288 -32.990 1.00 60.97 72 TYR A CA 1
ATOM 571 C C . TYR A 1 72 ? 12.805 -3.791 -33.091 1.00 60.97 72 TYR A C 1
ATOM 573 O O . TYR A 1 72 ? 13.962 -3.414 -33.275 1.00 60.97 72 TYR A O 1
ATOM 581 N N . PHE A 1 73 ? 11.820 -2.898 -32.954 1.00 61.06 73 PHE A N 1
ATOM 582 C CA . PHE A 1 73 ? 12.053 -1.457 -33.096 1.00 61.06 73 PHE A CA 1
ATOM 583 C C . PHE A 1 73 ? 12.817 -0.841 -31.919 1.00 61.06 73 PHE A C 1
ATOM 585 O O . PHE A 1 73 ? 13.601 0.089 -32.122 1.00 61.06 73 PHE A O 1
ATOM 592 N N . ASN A 1 74 ? 12.623 -1.348 -30.701 1.00 71.00 74 ASN A N 1
ATOM 593 C CA . ASN A 1 74 ? 13.390 -0.881 -29.548 1.00 71.00 74 ASN A CA 1
ATOM 594 C C . ASN A 1 74 ? 14.812 -1.433 -29.585 1.00 71.00 74 ASN A C 1
ATOM 596 O O . ASN A 1 74 ? 15.749 -0.674 -29.345 1.00 71.00 74 ASN A O 1
ATOM 600 N N . GLN A 1 75 ? 14.978 -2.679 -30.033 1.00 67.75 75 GLN A N 1
ATOM 601 C CA . GLN A 1 75 ? 16.286 -3.276 -30.296 1.00 67.75 75 GLN A CA 1
ATOM 602 C C . GLN A 1 75 ? 17.098 -2.444 -31.301 1.00 67.75 75 GLN A C 1
ATOM 604 O O . GLN A 1 75 ? 18.198 -1.989 -30.989 1.00 67.75 75 GLN A O 1
ATOM 609 N N . LYS A 1 76 ? 16.528 -2.118 -32.472 1.00 66.06 76 LYS A N 1
ATOM 610 C CA . LYS A 1 76 ? 17.217 -1.290 -33.482 1.00 66.06 76 LYS A CA 1
ATOM 611 C C . LYS A 1 76 ? 17.526 0.125 -33.012 1.00 66.06 76 LYS A C 1
ATOM 613 O O . LYS A 1 76 ? 18.566 0.686 -33.360 1.00 66.06 76 LYS A O 1
ATOM 618 N N . LYS A 1 77 ? 16.660 0.704 -32.182 1.00 69.50 77 LYS A N 1
ATOM 619 C CA . LYS A 1 77 ? 16.925 1.999 -31.555 1.00 69.50 77 LYS A CA 1
ATOM 620 C C . LYS A 1 77 ? 18.100 1.927 -30.575 1.00 69.50 77 LYS A C 1
ATOM 622 O O . LYS A 1 77 ? 18.905 2.857 -30.550 1.00 69.50 77 LYS A O 1
ATOM 627 N N . MET A 1 78 ? 18.202 0.863 -29.779 1.00 69.81 78 MET A N 1
ATOM 628 C CA . MET A 1 78 ? 19.324 0.649 -28.861 1.00 69.81 78 MET A CA 1
ATOM 629 C C . MET A 1 78 ? 20.638 0.468 -29.627 1.00 69.81 78 MET A C 1
ATOM 631 O O . MET A 1 78 ? 21.584 1.207 -29.363 1.00 69.81 78 MET A O 1
ATOM 635 N N . GLU A 1 79 ? 20.663 -0.408 -30.638 1.00 70.50 79 GLU A N 1
ATOM 636 C CA . GLU A 1 79 ? 21.826 -0.622 -31.517 1.00 70.50 79 GLU A CA 1
ATOM 637 C C . GLU A 1 79 ? 22.353 0.695 -32.113 1.00 70.50 79 GLU A C 1
ATOM 639 O O . GLU A 1 79 ? 23.557 0.947 -32.113 1.00 70.50 79 GLU A O 1
ATOM 644 N N . PHE A 1 80 ? 21.456 1.568 -32.586 1.00 74.75 80 PHE A N 1
ATOM 645 C CA . PHE A 1 80 ? 21.834 2.850 -33.186 1.00 74.75 80 PHE A CA 1
ATOM 646 C C . PHE A 1 80 ? 22.311 3.892 -32.160 1.00 74.75 80 PHE A C 1
ATOM 648 O O . PHE A 1 80 ? 23.225 4.670 -32.435 1.00 74.75 80 PHE A O 1
ATOM 655 N N . MET A 1 81 ? 21.692 3.943 -30.977 1.00 74.12 81 MET A N 1
ATOM 656 C CA . MET A 1 81 ? 21.993 4.963 -29.964 1.00 74.12 81 MET A CA 1
ATOM 657 C C . MET A 1 81 ? 23.284 4.673 -29.191 1.00 74.12 81 MET A C 1
ATOM 659 O O . MET A 1 81 ? 23.957 5.618 -28.777 1.00 74.12 81 MET A O 1
ATOM 663 N N . THR A 1 82 ? 23.657 3.404 -29.008 1.00 74.19 82 THR A N 1
ATOM 664 C CA . THR A 1 82 ? 24.832 3.007 -28.213 1.00 74.19 82 THR A CA 1
ATOM 665 C C . THR A 1 82 ? 26.143 3.627 -28.713 1.00 74.19 82 THR A C 1
ATOM 667 O O . THR A 1 82 ? 26.816 4.278 -27.908 1.00 74.19 82 THR A O 1
ATOM 670 N N . PRO A 1 83 ? 26.507 3.537 -30.011 1.00 74.50 83 PRO A N 1
ATOM 671 C CA . PRO A 1 83 ? 27.729 4.162 -30.518 1.00 74.50 83 PRO A CA 1
ATOM 672 C C . PRO A 1 83 ? 27.729 5.682 -30.338 1.00 74.50 83 PRO A C 1
ATOM 674 O O . PRO A 1 83 ? 28.761 6.264 -30.013 1.00 74.50 83 PRO A O 1
ATOM 677 N N . LEU A 1 84 ? 26.571 6.334 -30.499 1.00 78.31 84 LEU A N 1
ATOM 678 C CA . LEU A 1 84 ? 26.449 7.786 -30.349 1.00 78.31 84 LEU A CA 1
ATOM 679 C C . LEU A 1 84 ? 26.693 8.225 -28.902 1.00 78.31 84 LEU A C 1
ATOM 681 O O . LEU A 1 84 ? 27.466 9.154 -28.659 1.00 78.31 84 LEU A O 1
ATOM 685 N N . VAL A 1 85 ? 26.068 7.539 -27.940 1.00 77.62 85 VAL A N 1
ATOM 686 C CA . VAL A 1 85 ? 26.251 7.814 -26.509 1.00 77.62 85 VAL A CA 1
ATOM 687 C C . VAL A 1 85 ? 27.697 7.544 -26.110 1.00 77.62 85 VAL A C 1
ATOM 689 O O . VAL A 1 85 ? 28.330 8.418 -25.522 1.00 77.62 85 VAL A O 1
ATOM 692 N N . TRP A 1 86 ? 28.257 6.402 -26.514 1.00 79.25 86 TRP A N 1
ATOM 693 C CA . TRP A 1 86 ? 29.642 6.045 -26.222 1.00 79.25 86 TRP A CA 1
ATOM 694 C C . TRP A 1 86 ? 30.638 7.084 -26.752 1.00 79.25 86 TRP A C 1
ATOM 696 O O . TRP A 1 86 ? 31.465 7.579 -25.988 1.00 79.25 86 TRP A O 1
ATOM 706 N N . VAL A 1 87 ? 30.536 7.476 -28.030 1.00 78.62 87 VAL A N 1
ATOM 707 C CA . VAL A 1 87 ? 31.435 8.474 -28.643 1.00 78.62 87 VAL A CA 1
ATOM 708 C C . VAL A 1 87 ? 31.312 9.822 -27.937 1.00 78.62 87 VAL A C 1
ATOM 710 O O . VAL A 1 87 ? 32.331 10.441 -27.621 1.00 78.62 87 VAL A O 1
ATOM 713 N N . SER A 1 88 ? 30.083 10.264 -27.655 1.00 72.88 88 SER A N 1
ATOM 714 C CA . SER A 1 88 ? 29.847 11.537 -26.969 1.00 72.88 88 SER A CA 1
ATOM 715 C C . SER A 1 88 ? 30.474 11.554 -25.570 1.00 72.88 88 SER A C 1
ATOM 717 O O . SER A 1 88 ? 31.198 12.489 -25.229 1.00 72.88 88 SER A O 1
ATOM 719 N N . SER A 1 89 ? 30.308 10.479 -24.801 1.00 74.88 89 SER A N 1
ATOM 720 C CA . SER A 1 89 ? 30.852 10.355 -23.450 1.00 74.88 89 SER A CA 1
ATOM 721 C C . SER A 1 89 ? 32.365 10.148 -23.444 1.00 74.88 89 SER A C 1
ATOM 723 O O . SER A 1 89 ? 33.053 10.711 -22.599 1.00 74.88 89 SER A O 1
ATOM 725 N N . ALA A 1 90 ? 32.925 9.425 -24.418 1.00 72.94 90 ALA A N 1
ATOM 726 C CA . ALA A 1 90 ? 34.371 9.288 -24.579 1.00 72.94 90 ALA A CA 1
ATOM 727 C C . ALA A 1 90 ? 35.043 10.635 -24.902 1.00 72.94 90 ALA A C 1
ATOM 729 O O . ALA A 1 90 ? 36.134 10.918 -24.405 1.00 72.94 90 ALA A O 1
ATOM 730 N N . ALA A 1 91 ? 34.403 11.482 -25.716 1.00 75.25 91 ALA A N 1
ATOM 731 C CA . ALA A 1 91 ? 34.881 12.835 -25.991 1.00 75.25 91 ALA A CA 1
ATOM 732 C C . ALA A 1 91 ? 34.827 13.720 -24.734 1.00 75.25 91 ALA A C 1
ATOM 734 O O . ALA A 1 91 ? 35.809 14.391 -24.419 1.00 75.25 91 ALA A O 1
ATOM 735 N N . ILE A 1 92 ? 33.722 13.660 -23.983 1.00 73.06 92 ILE A N 1
ATOM 736 C CA . ILE A 1 92 ? 33.530 14.411 -22.735 1.00 73.06 92 ILE A CA 1
ATOM 737 C C . ILE A 1 92 ? 34.524 13.969 -21.649 1.00 73.06 92 ILE A C 1
ATOM 739 O O . ILE A 1 92 ? 35.155 14.813 -21.018 1.00 73.06 92 ILE A O 1
ATOM 743 N N . HIS A 1 93 ? 34.735 12.666 -21.470 1.00 71.38 93 HIS A N 1
ATOM 744 C CA . HIS A 1 93 ? 35.684 12.125 -20.494 1.00 71.38 93 HIS A CA 1
ATOM 745 C C . HIS A 1 93 ? 37.135 12.516 -20.817 1.00 71.38 93 HIS A C 1
ATOM 747 O O . HIS A 1 93 ? 37.937 12.754 -19.916 1.00 71.38 93 HIS A O 1
ATOM 753 N N . ARG A 1 94 ? 37.501 12.622 -22.104 1.00 74.69 94 ARG A N 1
ATOM 754 C CA . ARG A 1 94 ? 38.840 13.095 -22.501 1.00 74.69 94 ARG A CA 1
ATOM 755 C C . ARG A 1 94 ? 39.100 14.550 -22.112 1.00 74.69 94 ARG A C 1
ATOM 757 O O . ARG A 1 94 ? 40.238 14.880 -21.797 1.00 74.69 94 ARG A O 1
ATOM 764 N N . VAL A 1 95 ? 38.077 15.405 -22.143 1.00 79.69 95 VAL A N 1
ATOM 765 C CA . VAL A 1 95 ? 38.205 16.830 -21.779 1.00 79.69 95 VAL A CA 1
ATOM 766 C C . VAL A 1 95 ? 37.909 17.098 -20.303 1.00 79.69 95 VAL A C 1
ATOM 768 O O . VAL A 1 95 ? 38.344 18.112 -19.764 1.00 79.69 95 VAL A O 1
ATOM 771 N N . ASN A 1 96 ? 37.204 16.188 -19.631 1.00 74.31 96 ASN A N 1
ATOM 772 C CA . ASN A 1 96 ? 36.928 16.245 -18.204 1.00 74.31 96 ASN A CA 1
ATOM 773 C C . ASN A 1 96 ? 37.007 14.833 -17.583 1.00 74.31 96 ASN A C 1
ATOM 775 O O . ASN A 1 96 ? 35.991 14.137 -17.516 1.00 74.31 96 ASN A O 1
ATOM 779 N N . PRO A 1 97 ? 38.187 14.426 -17.072 1.00 70.94 97 PRO A N 1
ATOM 780 C CA . PRO A 1 97 ? 38.423 13.085 -16.524 1.00 70.94 97 PRO A CA 1
ATOM 781 C C . PRO A 1 97 ? 37.623 12.749 -15.257 1.00 70.94 97 PRO A C 1
ATOM 783 O O . PRO A 1 97 ? 37.709 11.631 -14.768 1.00 70.94 97 PRO A O 1
ATOM 786 N N . LYS A 1 98 ? 36.892 13.717 -14.682 1.00 71.44 98 LYS A N 1
ATOM 787 C CA . LYS A 1 98 ? 36.000 13.501 -13.531 1.00 71.44 98 LYS A CA 1
ATOM 788 C C . LYS A 1 98 ? 34.592 13.057 -13.940 1.00 71.44 98 LYS A C 1
ATOM 790 O O . LYS A 1 98 ? 33.766 12.814 -13.067 1.00 71.44 98 LYS A O 1
ATOM 795 N N . GLN A 1 99 ? 34.285 13.023 -15.237 1.00 68.44 99 GLN A N 1
ATOM 796 C CA . GLN A 1 99 ? 32.998 12.537 -15.728 1.00 68.44 99 GLN A CA 1
ATOM 797 C C . GLN A 1 99 ? 32.981 11.017 -15.887 1.00 68.44 99 GLN A C 1
ATOM 799 O O . GLN A 1 99 ? 34.021 10.373 -15.957 1.00 68.44 99 GLN A O 1
ATOM 804 N N . VAL A 1 100 ? 31.771 10.467 -15.946 1.00 67.81 100 VAL A N 1
ATOM 805 C CA . VAL A 1 100 ? 31.486 9.035 -16.075 1.00 67.81 100 VAL A CA 1
ATOM 806 C C . VAL A 1 100 ? 32.134 8.460 -17.342 1.00 67.81 100 VAL A C 1
ATOM 808 O O . VAL A 1 100 ? 32.152 9.114 -18.391 1.00 67.81 100 VAL A O 1
ATOM 811 N N . SER A 1 101 ? 32.674 7.240 -17.262 1.00 72.56 101 SER A N 1
ATOM 812 C CA . SER A 1 101 ? 33.296 6.588 -18.419 1.00 72.56 101 SER A CA 1
ATOM 813 C C . SER A 1 101 ? 32.270 6.311 -19.527 1.00 72.56 101 SER A C 1
ATOM 815 O O . SER A 1 101 ? 31.064 6.237 -19.292 1.00 72.56 101 SER A O 1
ATOM 817 N N . ALA A 1 102 ? 32.734 6.139 -20.768 1.00 69.94 102 ALA A N 1
ATOM 818 C CA . ALA A 1 102 ? 31.839 5.956 -21.912 1.00 69.94 102 ALA A CA 1
ATOM 819 C C . ALA A 1 102 ? 30.897 4.746 -21.765 1.00 69.94 102 ALA A C 1
ATOM 821 O O . ALA A 1 102 ? 29.725 4.838 -22.123 1.00 69.94 102 ALA A O 1
ATOM 822 N N . ASN A 1 103 ? 31.385 3.645 -21.187 1.00 66.88 103 ASN A N 1
ATOM 823 C CA . ASN A 1 103 ? 30.589 2.437 -20.956 1.00 66.88 103 ASN A CA 1
ATOM 824 C C . ASN A 1 103 ? 29.549 2.646 -19.848 1.00 66.88 103 ASN A C 1
ATOM 826 O O . ASN A 1 103 ? 28.393 2.267 -20.003 1.00 66.88 103 ASN A O 1
ATOM 830 N N . GLU A 1 104 ? 29.933 3.301 -18.755 1.00 68.12 104 GLU A N 1
ATOM 831 C CA . GLU A 1 104 ? 29.007 3.615 -17.665 1.00 68.12 104 GLU A CA 1
ATOM 832 C C . GLU A 1 104 ? 27.915 4.591 -18.122 1.00 68.12 104 GLU A C 1
ATOM 834 O O . GLU A 1 104 ? 26.750 4.390 -17.806 1.00 68.12 104 GLU A O 1
ATOM 839 N N . ALA A 1 105 ? 28.246 5.594 -18.941 1.00 69.69 105 ALA A N 1
ATOM 840 C CA . ALA A 1 105 ? 27.264 6.547 -19.461 1.00 69.69 105 ALA A CA 1
ATOM 841 C C . ALA A 1 105 ? 26.209 5.888 -20.371 1.00 69.69 105 ALA A C 1
ATOM 843 O O . ALA A 1 105 ? 25.042 6.287 -20.368 1.00 69.69 105 ALA A O 1
ATOM 844 N N . VAL A 1 106 ? 26.612 4.871 -21.140 1.00 68.94 106 VAL A N 1
ATOM 845 C CA . VAL A 1 106 ? 25.702 4.030 -21.929 1.00 68.94 106 VAL A CA 1
ATOM 846 C C . VAL A 1 106 ? 24.740 3.284 -21.000 1.00 68.94 106 VAL A C 1
ATOM 848 O O . VAL A 1 106 ? 23.525 3.400 -21.173 1.00 68.94 106 VAL A O 1
ATOM 851 N N . ILE A 1 107 ? 25.263 2.598 -19.978 1.00 65.88 107 ILE A N 1
ATOM 852 C CA . ILE A 1 107 ? 24.462 1.852 -18.994 1.00 65.88 107 ILE A CA 1
ATOM 853 C C . ILE A 1 107 ? 23.457 2.774 -18.299 1.00 65.88 107 ILE A C 1
ATOM 855 O O . ILE A 1 107 ? 22.267 2.460 -18.265 1.00 65.88 107 ILE A O 1
ATOM 859 N N . THR A 1 108 ? 23.900 3.936 -17.808 1.00 67.19 108 THR A N 1
ATOM 860 C CA . THR A 1 108 ? 23.034 4.928 -17.155 1.00 67.19 108 THR A CA 1
ATOM 861 C C . THR A 1 108 ? 21.859 5.303 -18.045 1.00 67.19 108 THR A C 1
ATOM 863 O O . THR A 1 108 ? 20.705 5.195 -17.640 1.00 67.19 108 THR A O 1
ATOM 866 N N . ARG A 1 109 ? 22.135 5.685 -19.295 1.00 68.38 109 ARG A N 1
ATOM 867 C CA . ARG A 1 109 ? 21.108 6.201 -20.201 1.00 68.38 109 ARG A CA 1
ATOM 868 C C . ARG A 1 109 ? 20.086 5.144 -20.613 1.00 68.38 109 ARG A C 1
ATOM 870 O O . ARG A 1 109 ? 18.905 5.463 -20.755 1.00 68.38 109 ARG A O 1
ATOM 877 N N . PHE A 1 110 ? 20.518 3.902 -20.818 1.00 71.06 110 PHE A N 1
ATOM 878 C CA . PHE A 1 110 ? 19.593 2.806 -21.108 1.00 71.06 110 PHE A CA 1
ATOM 879 C C . PHE A 1 110 ? 18.777 2.411 -19.882 1.00 71.06 110 PHE A C 1
ATOM 881 O O . PHE A 1 110 ? 17.573 2.199 -20.010 1.00 71.06 110 PHE A O 1
ATOM 888 N N . THR A 1 111 ? 19.388 2.415 -18.698 1.00 69.00 111 THR A N 1
ATOM 889 C CA . THR A 1 111 ? 18.676 2.123 -17.451 1.00 69.00 111 THR A CA 1
ATOM 890 C C . THR A 1 111 ? 17.619 3.188 -17.155 1.00 69.00 111 THR A C 1
ATOM 892 O O . THR A 1 111 ? 16.473 2.851 -16.878 1.00 69.00 111 THR A O 1
ATOM 895 N N . GLU A 1 112 ? 17.942 4.474 -17.310 1.00 68.31 112 GLU A N 1
ATOM 896 C CA . GLU A 1 112 ? 16.971 5.569 -17.177 1.00 68.31 112 GLU A CA 1
ATOM 897 C C . GLU A 1 112 ? 15.815 5.439 -18.180 1.00 68.31 112 GLU A C 1
ATOM 899 O O . GLU A 1 112 ? 14.650 5.649 -17.838 1.00 68.31 112 GLU A O 1
ATOM 904 N N . ALA A 1 113 ? 16.116 5.086 -19.434 1.00 70.25 113 ALA A N 1
ATOM 905 C CA . ALA A 1 113 ? 15.098 4.893 -20.461 1.00 70.25 113 ALA A CA 1
ATOM 906 C C . ALA A 1 113 ? 14.183 3.697 -20.150 1.00 70.25 113 ALA A C 1
ATOM 908 O O . ALA A 1 113 ? 12.967 3.812 -20.325 1.00 70.25 113 ALA A O 1
ATOM 909 N N . PHE A 1 114 ? 14.756 2.591 -19.665 1.00 75.88 114 PHE A N 1
ATOM 910 C CA . PHE A 1 114 ? 14.030 1.421 -19.180 1.00 75.88 114 PHE A CA 1
ATOM 91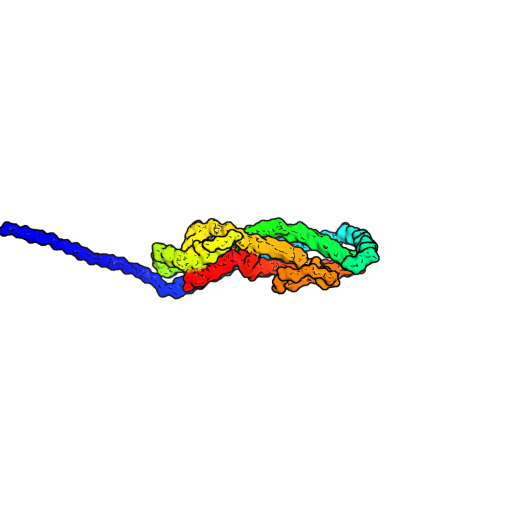1 C C . PHE A 1 114 ? 13.106 1.805 -18.025 1.00 75.88 114 PHE A C 1
ATOM 913 O O . PHE A 1 114 ? 11.895 1.643 -18.141 1.00 75.88 114 PHE A O 1
ATOM 920 N N . GLN A 1 115 ? 13.651 2.407 -16.963 1.00 71.06 115 GLN A N 1
ATOM 921 C CA . GLN A 1 115 ? 12.895 2.827 -15.781 1.00 71.06 115 GLN A CA 1
ATOM 922 C C . GLN A 1 115 ? 11.760 3.783 -16.143 1.00 71.06 115 GLN A C 1
ATOM 924 O O . GLN A 1 115 ? 10.629 3.609 -15.697 1.00 71.06 115 GLN A O 1
ATOM 929 N N . LYS A 1 116 ? 12.027 4.766 -17.009 1.00 73.19 116 LYS A N 1
ATOM 930 C CA . LYS A 1 116 ? 11.010 5.714 -17.471 1.00 73.19 116 LYS A CA 1
ATOM 931 C C . LYS A 1 116 ? 9.859 5.014 -18.189 1.00 73.19 116 LYS A C 1
ATOM 933 O O . LYS A 1 116 ? 8.707 5.403 -18.012 1.00 73.19 116 LYS A O 1
ATOM 938 N N . GLN A 1 117 ? 10.156 4.026 -19.028 1.00 78.44 117 GLN A N 1
ATOM 939 C CA . GLN A 1 117 ? 9.134 3.298 -19.782 1.00 78.44 117 GLN A CA 1
ATOM 940 C C . GLN A 1 117 ? 8.402 2.285 -18.910 1.00 78.44 117 GLN A C 1
ATOM 942 O O . GLN A 1 117 ? 7.183 2.206 -19.002 1.00 78.44 117 GLN A O 1
ATOM 947 N N . PHE A 1 118 ? 9.106 1.606 -18.009 1.00 77.38 118 PHE A N 1
ATOM 948 C CA . PHE A 1 118 ? 8.516 0.720 -17.016 1.00 77.38 118 PHE A CA 1
ATOM 949 C C . PHE A 1 118 ? 7.541 1.486 -16.113 1.00 77.38 118 PHE A C 1
ATOM 951 O O . PHE A 1 118 ? 6.367 1.133 -16.022 1.00 77.38 118 PHE A O 1
ATOM 958 N N . ALA A 1 119 ? 7.970 2.623 -15.557 1.00 74.44 119 ALA A N 1
ATOM 959 C CA . ALA A 1 119 ? 7.106 3.503 -14.779 1.00 74.44 119 ALA A CA 1
ATOM 960 C C . ALA A 1 119 ? 5.903 3.984 -15.602 1.00 74.44 119 ALA A C 1
ATOM 962 O O . ALA A 1 119 ? 4.774 3.961 -15.124 1.00 74.44 119 ALA A O 1
ATOM 963 N N . LYS A 1 120 ? 6.115 4.388 -16.860 1.00 79.06 120 LYS A N 1
ATOM 964 C CA . LYS A 1 120 ? 5.039 4.885 -17.725 1.00 79.06 120 LYS A CA 1
ATOM 965 C C . LYS A 1 120 ? 4.027 3.808 -18.126 1.00 79.06 120 LYS A C 1
ATOM 967 O O . LYS A 1 120 ? 2.862 4.150 -18.284 1.00 79.06 120 LYS A O 1
ATOM 972 N N . GLN A 1 121 ? 4.459 2.574 -18.373 1.00 79.50 121 GLN A N 1
ATOM 973 C CA . GLN A 1 121 ? 3.624 1.529 -18.979 1.00 79.50 121 GLN A CA 1
ATOM 974 C C . GLN A 1 121 ? 3.051 0.557 -17.946 1.00 79.50 121 GLN A C 1
ATOM 976 O O . GLN A 1 121 ? 1.880 0.200 -18.034 1.00 79.50 121 GLN A O 1
ATOM 981 N N . VAL A 1 122 ? 3.853 0.153 -16.961 1.00 80.94 122 VAL A N 1
ATOM 982 C CA . VAL A 1 122 ? 3.453 -0.833 -15.952 1.00 80.94 122 VAL A CA 1
ATOM 983 C C . VAL A 1 122 ? 2.755 -0.127 -14.801 1.00 80.94 122 VAL A C 1
ATOM 985 O O . VAL A 1 122 ? 1.563 -0.325 -14.559 1.00 80.94 122 VAL A O 1
ATOM 988 N N . LEU A 1 123 ? 3.474 0.779 -14.148 1.00 74.88 123 LEU A N 1
ATOM 989 C CA . LEU A 1 123 ? 3.052 1.330 -12.864 1.00 74.88 123 LEU A CA 1
ATOM 990 C C . LEU A 1 123 ? 2.082 2.498 -13.013 1.00 74.88 123 LEU A C 1
ATOM 992 O O . LEU A 1 123 ? 1.169 2.627 -12.210 1.00 74.88 123 LEU A O 1
ATOM 996 N N . VAL A 1 124 ? 2.245 3.319 -14.056 1.00 77.31 124 VAL A N 1
ATOM 997 C CA . VAL A 1 124 ? 1.438 4.515 -14.346 1.00 77.31 124 VAL A CA 1
ATOM 998 C C . VAL A 1 124 ? 1.193 5.324 -13.057 1.00 77.31 124 VAL A C 1
ATOM 1000 O O . VAL A 1 124 ? 0.112 5.229 -12.476 1.00 77.31 124 VAL A O 1
ATOM 1003 N N . PRO A 1 125 ? 2.168 6.127 -12.581 1.00 69.75 125 PRO A N 1
ATOM 1004 C CA . PRO A 1 125 ? 2.201 6.628 -11.202 1.00 69.75 125 PRO A CA 1
ATOM 1005 C C . PRO A 1 125 ? 0.919 7.318 -10.729 1.00 69.75 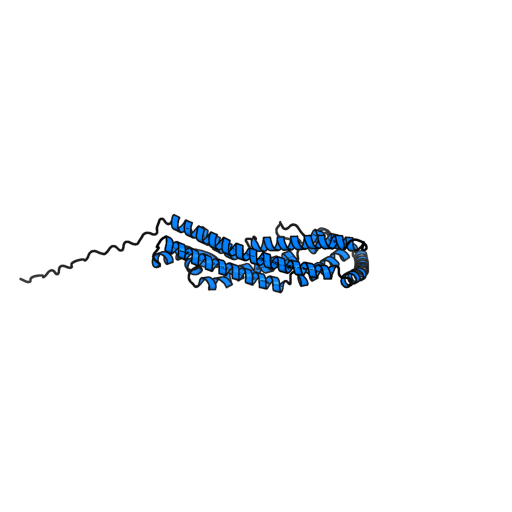125 PRO A C 1
ATOM 1007 O O . PRO A 1 125 ? 0.505 7.133 -9.592 1.00 69.75 125 PRO A O 1
ATOM 1010 N N . GLN A 1 126 ? 0.258 8.066 -11.614 1.00 71.06 126 GLN A N 1
ATOM 1011 C CA . GLN A 1 126 ? -1.010 8.741 -11.318 1.00 71.06 126 GLN A CA 1
ATOM 1012 C C . GLN A 1 126 ? -2.147 7.745 -11.048 1.00 71.06 126 GLN A C 1
ATOM 1014 O O . GLN A 1 126 ? -2.921 7.931 -10.115 1.00 71.06 126 GLN A O 1
ATOM 1019 N N . ASN A 1 127 ? -2.225 6.664 -11.827 1.00 78.62 127 ASN A N 1
ATOM 1020 C CA . ASN A 1 127 ? -3.236 5.628 -11.636 1.00 78.62 127 ASN A CA 1
ATOM 1021 C C . ASN A 1 127 ? -2.943 4.803 -10.380 1.00 78.62 127 ASN A C 1
ATOM 1023 O O . ASN A 1 127 ? -3.875 4.478 -9.651 1.00 78.62 127 ASN A O 1
ATOM 1027 N N . ALA A 1 128 ? -1.670 4.483 -10.120 1.00 79.38 128 ALA A N 1
ATOM 1028 C CA . ALA A 1 128 ? -1.265 3.796 -8.895 1.00 79.38 128 ALA A CA 1
ATOM 1029 C C . ALA A 1 128 ? -1.610 4.627 -7.652 1.00 79.38 128 ALA A C 1
ATOM 1031 O O . ALA A 1 128 ? -2.205 4.104 -6.719 1.00 79.38 128 ALA A O 1
ATOM 1032 N N . GLN A 1 129 ? -1.314 5.930 -7.667 1.00 78.62 129 GLN A N 1
ATOM 1033 C CA . GLN A 1 129 ? -1.643 6.824 -6.561 1.00 78.62 129 GLN A CA 1
ATOM 1034 C C . GLN A 1 129 ? -3.152 6.857 -6.283 1.00 78.62 129 GLN A C 1
ATOM 1036 O O . GLN A 1 129 ? -3.563 6.570 -5.165 1.00 78.62 129 GLN A O 1
ATOM 1041 N N . ILE A 1 130 ? -3.975 7.140 -7.300 1.00 83.25 130 ILE A N 1
ATOM 1042 C CA . ILE A 1 130 ? -5.438 7.196 -7.142 1.00 83.25 130 ILE A CA 1
ATOM 1043 C C . ILE A 1 130 ? -5.986 5.850 -6.650 1.00 83.25 130 ILE A C 1
ATOM 1045 O O . ILE A 1 130 ? -6.844 5.817 -5.771 1.00 83.25 130 ILE A O 1
ATOM 1049 N N . ARG A 1 131 ? -5.490 4.729 -7.193 1.00 85.81 131 ARG A N 1
ATOM 1050 C CA . ARG A 1 131 ? -5.925 3.393 -6.765 1.00 85.81 131 ARG A CA 1
ATOM 1051 C C . ARG A 1 131 ? -5.602 3.143 -5.293 1.00 85.81 131 ARG A C 1
ATOM 1053 O O . ARG A 1 131 ? -6.479 2.692 -4.570 1.00 85.81 131 ARG A O 1
ATOM 1060 N N . LEU A 1 132 ? -4.389 3.461 -4.846 1.00 86.00 132 LEU A N 1
ATOM 1061 C CA . LEU A 1 132 ? -3.971 3.254 -3.456 1.00 86.00 132 LEU A CA 1
ATOM 1062 C C . LEU A 1 132 ? -4.686 4.193 -2.475 1.00 86.00 132 LEU A C 1
ATOM 1064 O O . LEU A 1 132 ? -5.005 3.784 -1.360 1.00 86.00 132 LEU A O 1
ATOM 1068 N N . GLU A 1 133 ? -4.986 5.426 -2.884 1.00 84.19 133 GLU A N 1
ATOM 1069 C CA . GLU A 1 133 ? -5.823 6.349 -2.107 1.00 84.19 133 GLU A CA 1
ATOM 1070 C C . GLU A 1 133 ? -7.249 5.797 -1.929 1.00 84.19 133 GLU A C 1
ATOM 1072 O O . GLU A 1 133 ? -7.786 5.800 -0.815 1.00 84.19 133 GLU A O 1
ATOM 1077 N N . ASN A 1 134 ? -7.842 5.266 -3.004 1.00 89.50 134 ASN A N 1
ATOM 1078 C CA . ASN A 1 134 ? -9.159 4.630 -2.956 1.00 89.50 134 ASN A CA 1
ATOM 1079 C C . ASN A 1 134 ? -9.139 3.372 -2.085 1.00 89.50 134 ASN A C 1
ATOM 1081 O O . ASN A 1 134 ? -9.954 3.260 -1.175 1.00 89.50 134 ASN A O 1
ATOM 1085 N N . LEU A 1 135 ? -8.161 2.487 -2.291 1.00 91.69 135 LEU A N 1
ATOM 1086 C CA . LEU A 1 135 ? -7.990 1.269 -1.504 1.00 91.69 135 LEU A CA 1
ATOM 1087 C C . LEU A 1 135 ? -7.853 1.576 -0.009 1.00 91.69 135 LEU A C 1
ATOM 1089 O O . LEU A 1 135 ? -8.521 0.962 0.818 1.00 91.69 135 LEU A O 1
ATOM 1093 N N . THR A 1 136 ? -7.036 2.567 0.351 1.00 89.88 136 THR A N 1
ATOM 1094 C CA . THR A 1 136 ? -6.889 3.013 1.747 1.00 89.88 136 THR A CA 1
ATOM 1095 C C . THR A 1 136 ? -8.220 3.507 2.307 1.00 89.88 136 THR A C 1
ATOM 1097 O O . THR A 1 136 ? -8.607 3.144 3.417 1.00 89.88 136 THR A O 1
ATOM 1100 N N . THR A 1 137 ? -8.965 4.290 1.526 1.00 90.06 137 THR A N 1
ATOM 1101 C CA . THR A 1 137 ? -10.291 4.785 1.919 1.00 90.06 137 THR A CA 1
ATOM 1102 C C . THR A 1 137 ? -11.283 3.646 2.148 1.00 90.06 137 THR A C 1
ATOM 1104 O O . THR A 1 137 ? -11.970 3.615 3.168 1.00 90.06 137 THR A O 1
ATOM 1107 N N . GLU A 1 138 ? -11.364 2.701 1.217 1.00 92.81 138 GLU A N 1
ATOM 1108 C CA . GLU A 1 138 ? -12.263 1.547 1.277 1.00 92.81 138 GLU A CA 1
ATOM 1109 C C . GLU A 1 138 ? -11.906 0.611 2.436 1.00 92.81 138 GLU A C 1
ATOM 1111 O O . GLU A 1 138 ? -12.790 0.202 3.189 1.00 92.81 138 GLU A O 1
ATOM 1116 N N . THR A 1 139 ? -10.612 0.384 2.663 1.00 93.94 139 THR A N 1
ATOM 1117 C CA . THR A 1 139 ? -10.096 -0.415 3.781 1.00 93.94 139 THR A CA 1
ATOM 1118 C C . THR A 1 139 ? -10.460 0.210 5.131 1.00 93.94 139 THR A C 1
ATOM 1120 O O . THR A 1 139 ? -10.992 -0.471 6.010 1.00 93.94 139 THR A O 1
ATOM 1123 N N . VAL A 1 140 ? -10.261 1.525 5.296 1.00 91.88 140 VAL A N 1
ATOM 1124 C CA . VAL A 1 140 ? -10.660 2.251 6.516 1.00 91.88 140 VAL A CA 1
ATOM 1125 C C . VAL A 1 140 ? -12.180 2.218 6.707 1.00 91.88 140 VAL A C 1
ATOM 1127 O O . VAL A 1 140 ? -12.658 1.999 7.820 1.00 91.88 140 VAL A O 1
ATOM 1130 N N . ASN A 1 141 ? -12.962 2.389 5.638 1.00 91.75 141 ASN A N 1
ATOM 1131 C CA . ASN A 1 141 ? -14.423 2.295 5.701 1.00 91.75 141 ASN A CA 1
ATOM 1132 C C . ASN A 1 141 ? -14.890 0.912 6.169 1.00 91.75 141 ASN A C 1
ATOM 1134 O O . ASN A 1 141 ? -15.762 0.812 7.039 1.00 91.75 141 ASN A O 1
ATOM 1138 N N . LEU A 1 142 ? -14.305 -0.151 5.612 1.00 94.38 142 LEU A N 1
ATOM 1139 C CA . LEU A 1 142 ? -14.616 -1.524 5.990 1.00 94.38 142 LEU A CA 1
ATOM 1140 C C . LEU A 1 142 ? -14.248 -1.791 7.452 1.00 94.38 142 LEU A C 1
ATOM 1142 O O . LEU A 1 142 ? -15.057 -2.370 8.184 1.00 94.38 142 LEU A O 1
ATOM 1146 N N . TYR A 1 143 ? -13.075 -1.327 7.888 1.00 94.12 143 TYR A N 1
ATOM 1147 C CA . TYR A 1 143 ? -12.644 -1.406 9.281 1.00 94.12 143 TYR A CA 1
ATOM 1148 C C . TYR A 1 143 ? -13.661 -0.747 10.217 1.00 94.12 143 TYR A C 1
ATOM 1150 O O . TYR A 1 143 ? -14.184 -1.407 11.113 1.00 94.12 143 TYR A O 1
ATOM 1158 N N . LEU A 1 144 ? -14.010 0.523 9.980 1.00 91.94 144 LEU A N 1
ATOM 1159 C CA . LEU A 1 144 ? -14.936 1.271 10.837 1.00 91.94 144 LEU A CA 1
ATOM 1160 C C . LEU A 1 144 ? -16.337 0.646 10.862 1.00 91.94 144 LEU A C 1
ATOM 1162 O O . LEU A 1 144 ? -16.953 0.552 11.924 1.00 91.94 144 LEU A O 1
ATOM 1166 N N . SER A 1 145 ? -16.829 0.168 9.714 1.00 92.06 145 SER A N 1
ATOM 1167 C CA . SER A 1 145 ? -18.122 -0.523 9.628 1.00 92.06 145 SER A CA 1
ATOM 1168 C C . SER A 1 145 ? -18.126 -1.838 10.412 1.00 92.06 145 SER A C 1
ATOM 1170 O O . SER A 1 145 ? -19.084 -2.140 11.130 1.00 92.06 145 SER A O 1
ATOM 1172 N N . THR A 1 146 ? -17.047 -2.615 10.301 1.00 94.81 146 THR A N 1
ATOM 1173 C CA . THR A 1 146 ? -16.902 -3.897 11.001 1.00 94.81 146 THR A CA 1
ATOM 1174 C C . THR A 1 146 ? -16.731 -3.684 12.501 1.00 94.81 146 THR A C 1
ATOM 1176 O O . THR A 1 146 ? -17.396 -4.350 13.290 1.00 94.81 146 THR A O 1
ATOM 1179 N N . LEU A 1 147 ? -15.917 -2.705 12.902 1.00 93.88 147 LEU A N 1
ATOM 1180 C CA . LEU A 1 147 ? -15.724 -2.320 14.296 1.00 93.88 147 LEU A CA 1
ATOM 1181 C C . LEU A 1 147 ? -17.041 -1.877 14.938 1.00 93.88 147 LEU A C 1
ATOM 1183 O O . LEU A 1 147 ? -17.398 -2.392 15.993 1.00 93.88 147 LEU A O 1
ATOM 1187 N N . SER A 1 148 ? -17.787 -0.982 14.285 1.00 91.56 148 SER A N 1
ATOM 1188 C CA . SER A 1 148 ? -19.101 -0.520 14.753 1.00 91.56 148 SER A CA 1
ATOM 1189 C C . SER A 1 148 ? -20.050 -1.698 15.002 1.00 91.56 148 SER A C 1
ATOM 1191 O O . SER A 1 148 ? -20.567 -1.860 16.107 1.00 91.56 148 SER A O 1
ATOM 1193 N N . ARG A 1 149 ? -20.163 -2.613 14.031 1.00 93.75 149 ARG A N 1
ATOM 1194 C CA . ARG A 1 149 ? -20.986 -3.824 14.161 1.00 93.75 149 ARG A CA 1
ATOM 1195 C C . ARG A 1 149 ? -20.531 -4.733 15.303 1.00 93.75 149 ARG A C 1
ATOM 1197 O O . ARG A 1 149 ? -21.370 -5.257 16.033 1.00 93.75 149 ARG A O 1
ATOM 1204 N N . ASN A 1 150 ? -19.227 -4.952 15.449 1.00 95.06 150 ASN A N 1
ATOM 1205 C CA . ASN A 1 150 ? -18.683 -5.806 16.504 1.00 95.06 150 ASN A CA 1
ATOM 1206 C C . ASN A 1 150 ? -18.934 -5.190 17.890 1.00 95.06 150 ASN A C 1
ATOM 1208 O O . ASN A 1 150 ? -19.321 -5.896 18.818 1.00 95.06 150 ASN A O 1
ATOM 1212 N N . ILE A 1 151 ? -18.786 -3.871 18.026 1.00 92.69 151 ILE A N 1
ATOM 1213 C CA . ILE A 1 151 ? -19.058 -3.128 19.262 1.00 92.69 151 ILE A CA 1
ATOM 1214 C C . ILE A 1 151 ? -20.547 -3.199 19.633 1.00 92.69 151 ILE A C 1
ATOM 1216 O O . ILE A 1 151 ? -20.871 -3.478 20.789 1.00 92.69 151 ILE A O 1
ATOM 1220 N N . ASP A 1 152 ? -21.460 -3.075 18.668 1.00 91.75 152 ASP A N 1
ATOM 1221 C CA . ASP A 1 152 ? -22.899 -3.269 18.905 1.00 91.75 152 ASP A CA 1
ATOM 1222 C C . ASP A 1 152 ? -23.213 -4.691 19.411 1.00 91.75 152 ASP A C 1
ATOM 1224 O O . ASP A 1 152 ? -24.044 -4.888 20.306 1.00 91.75 152 ASP A O 1
ATOM 1228 N N . GLN A 1 153 ? -22.509 -5.706 18.897 1.00 93.75 153 GLN A N 1
ATOM 1229 C CA . GLN A 1 153 ? -22.638 -7.085 19.380 1.00 93.75 153 GLN A CA 1
ATOM 1230 C C . GLN A 1 153 ? -22.120 -7.253 20.814 1.00 93.75 153 GLN A C 1
ATOM 1232 O O . GLN A 1 153 ? -22.742 -7.976 21.597 1.00 93.75 153 GLN A O 1
ATOM 1237 N N . VAL A 1 154 ? -21.027 -6.577 21.190 1.00 92.94 154 VAL A N 1
ATOM 1238 C CA . VAL A 1 154 ? -20.526 -6.556 22.577 1.00 92.94 154 VAL A CA 1
ATOM 1239 C C . VAL A 1 154 ? -21.579 -5.950 23.505 1.00 92.94 154 VAL A C 1
ATOM 1241 O O . VAL A 1 154 ? -21.919 -6.560 24.524 1.00 92.94 154 VAL A O 1
ATOM 1244 N N . GLN A 1 155 ? -22.171 -4.813 23.124 1.00 91.94 155 GLN A N 1
ATOM 1245 C CA . GLN A 1 155 ? -23.244 -4.182 23.893 1.00 91.94 155 GLN A CA 1
ATOM 1246 C C . GLN A 1 155 ? -24.411 -5.150 24.128 1.00 91.94 155 GLN A C 1
ATOM 1248 O O . GLN A 1 155 ? -24.872 -5.313 25.263 1.00 91.94 155 GLN A O 1
ATOM 1253 N N . ALA A 1 156 ? -24.873 -5.814 23.063 1.00 92.06 156 ALA A N 1
ATOM 1254 C CA . ALA A 1 156 ? -25.981 -6.760 23.119 1.00 92.06 156 ALA A CA 1
ATOM 1255 C C . ALA A 1 156 ? -25.652 -7.990 23.983 1.00 92.06 156 ALA A C 1
ATOM 1257 O O . ALA A 1 156 ? -26.471 -8.399 24.811 1.00 92.06 156 ALA A O 1
ATOM 1258 N N . LYS A 1 157 ? -24.439 -8.546 23.845 1.00 92.81 157 LYS A N 1
ATOM 1259 C CA . LYS A 1 157 ? -23.953 -9.713 24.603 1.00 92.81 157 LYS A CA 1
ATOM 1260 C C . LYS A 1 157 ? -23.966 -9.459 26.108 1.00 92.81 157 LYS A C 1
ATOM 1262 O O . LYS A 1 157 ? -24.421 -10.311 26.871 1.00 92.81 157 LYS A O 1
ATOM 1267 N N . TYR A 1 158 ? -23.507 -8.284 26.529 1.00 90.94 158 TYR A N 1
ATOM 1268 C CA . TYR A 1 158 ? -23.457 -7.891 27.938 1.00 90.94 158 TYR A CA 1
ATOM 1269 C C . TYR A 1 158 ? -24.721 -7.166 28.424 1.00 90.94 158 TYR A C 1
ATOM 1271 O O . TYR A 1 158 ? -24.810 -6.833 29.604 1.00 90.94 158 TYR A O 1
ATOM 1279 N N . ARG A 1 159 ? -25.715 -6.962 27.543 1.00 90.75 159 ARG A N 1
ATOM 1280 C CA . ARG A 1 159 ? -26.997 -6.289 27.826 1.00 90.75 159 ARG A CA 1
ATOM 1281 C C . ARG A 1 159 ? -26.813 -4.906 28.460 1.00 90.75 159 ARG A C 1
ATOM 1283 O O . ARG A 1 159 ? -27.540 -4.538 29.383 1.00 90.75 159 ARG A O 1
ATOM 1290 N N . ILE A 1 160 ? -25.831 -4.147 27.975 1.00 87.31 160 ILE A N 1
ATOM 1291 C CA . ILE A 1 160 ? -25.477 -2.844 28.547 1.00 87.31 160 ILE A CA 1
ATOM 1292 C C . ILE A 1 160 ? -26.498 -1.789 28.082 1.00 87.31 160 ILE A C 1
ATOM 1294 O O . ILE A 1 160 ? -26.678 -1.600 26.873 1.00 87.31 160 ILE A O 1
ATOM 1298 N N . PRO A 1 161 ? -27.164 -1.063 29.003 1.00 89.88 161 PRO A N 1
ATOM 1299 C CA . PRO A 1 161 ? -28.074 0.020 28.642 1.00 89.88 161 PRO A CA 1
ATOM 1300 C C . PRO A 1 161 ? -27.382 1.098 27.799 1.00 89.88 161 PRO A C 1
ATOM 1302 O O . PRO A 1 161 ? -26.279 1.530 28.132 1.00 89.88 161 PRO A O 1
ATOM 1305 N N . GLN A 1 162 ? -28.056 1.599 26.759 1.00 86.00 162 GLN A N 1
ATOM 1306 C CA . GLN A 1 162 ? -27.486 2.557 25.798 1.00 86.00 162 GLN A CA 1
ATOM 1307 C C . GLN A 1 162 ? -26.823 3.771 26.467 1.00 86.00 162 GLN A C 1
ATOM 1309 O O . GLN A 1 162 ? -25.695 4.121 26.142 1.00 86.00 162 GLN A O 1
ATOM 1314 N N . GLY A 1 163 ? -27.474 4.377 27.464 1.00 84.94 163 GLY A N 1
ATOM 1315 C CA . GLY A 1 163 ? -26.913 5.542 28.152 1.00 84.94 163 GLY A CA 1
ATOM 1316 C C . GLY A 1 163 ? -25.638 5.250 28.954 1.00 84.94 163 GLY A C 1
ATOM 1317 O O . GLY A 1 163 ? -24.857 6.170 29.183 1.00 84.94 163 GLY A O 1
ATOM 1318 N N . GLN A 1 164 ? -25.426 4.011 29.411 1.00 85.19 164 GLN A N 1
ATOM 1319 C CA . GLN A 1 164 ? -24.170 3.591 30.046 1.00 85.19 164 GLN A CA 1
ATOM 1320 C C . GLN A 1 164 ? -23.114 3.250 28.993 1.00 85.19 164 GLN A C 1
ATOM 1322 O O . GLN A 1 164 ? -21.956 3.615 29.160 1.00 85.19 164 GLN A O 1
ATOM 1327 N N . TRP A 1 165 ? -23.533 2.615 27.898 1.00 88.81 165 TRP A N 1
ATOM 1328 C CA . TRP A 1 165 ? -22.666 2.259 26.781 1.00 88.81 165 TRP A CA 1
ATOM 1329 C C . TRP A 1 165 ? -22.040 3.482 26.118 1.00 88.81 165 TRP A C 1
ATOM 1331 O O . TRP A 1 165 ? -20.829 3.556 25.965 1.00 88.81 165 TRP A O 1
ATOM 1341 N N . GLU A 1 166 ? -22.848 4.496 25.818 1.00 86.38 166 GLU A N 1
ATOM 1342 C CA . GLU A 1 166 ? -22.361 5.740 25.226 1.00 86.38 166 GLU A CA 1
ATOM 1343 C C . GLU A 1 166 ? -21.379 6.487 26.132 1.00 86.38 166 GLU A C 1
ATOM 1345 O O . GLU A 1 166 ? -20.458 7.122 25.628 1.00 86.38 166 GLU A O 1
ATOM 1350 N N . ARG A 1 167 ? -21.574 6.433 27.456 1.00 84.62 167 ARG A N 1
ATOM 1351 C CA 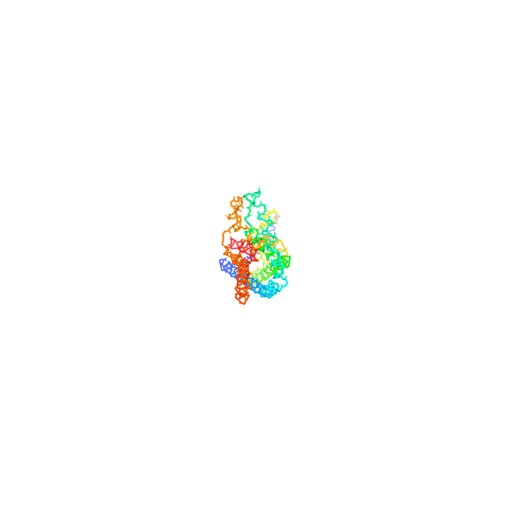. ARG A 1 167 ? -20.628 7.008 28.423 1.00 84.62 167 ARG A CA 1
ATOM 1352 C C . ARG A 1 167 ? -19.318 6.232 28.417 1.00 84.62 167 ARG A C 1
ATOM 1354 O O . ARG A 1 167 ? -18.270 6.828 28.224 1.00 84.62 167 ARG A O 1
ATOM 1361 N N . TYR A 1 168 ? -19.400 4.911 28.513 1.00 84.69 168 TYR A N 1
ATOM 1362 C CA . TYR A 1 168 ? -18.237 4.032 28.486 1.00 84.69 168 TYR A CA 1
ATOM 1363 C C . TYR A 1 168 ? -17.410 4.179 27.191 1.00 84.69 168 TYR A C 1
ATOM 1365 O O . TYR A 1 168 ? -16.202 4.369 27.257 1.00 84.69 168 TYR A O 1
ATOM 1373 N N . LEU A 1 169 ? -18.049 4.221 26.015 1.00 86.31 169 LEU A N 1
ATOM 1374 C CA . LEU A 1 169 ? -17.367 4.475 24.735 1.00 86.31 169 LEU A CA 1
ATOM 1375 C C . LEU A 1 169 ? -16.840 5.911 24.583 1.00 86.31 169 LEU A C 1
ATOM 1377 O O . LEU A 1 169 ? -15.998 6.165 23.723 1.00 86.31 169 LEU A O 1
ATOM 1381 N N . SER A 1 170 ? -17.370 6.869 25.347 1.00 84.81 170 SER A N 1
ATOM 1382 C CA . SER A 1 170 ? -16.861 8.243 25.363 1.00 84.81 170 SER A CA 1
ATOM 1383 C C . SER A 1 170 ? -15.595 8.376 26.206 1.00 84.81 170 SER A C 1
ATOM 1385 O O . SER A 1 170 ? -14.796 9.266 25.923 1.00 84.81 170 SER A O 1
ATOM 1387 N N . ASP A 1 171 ? -15.432 7.518 27.216 1.00 82.00 171 ASP A N 1
ATOM 1388 C CA . ASP A 1 171 ? -14.243 7.473 28.072 1.00 82.00 171 ASP A CA 1
ATOM 1389 C C . ASP A 1 171 ? -13.054 6.816 27.352 1.00 82.00 171 ASP A C 1
ATOM 1391 O O . ASP A 1 171 ? -11.902 7.141 27.631 1.00 82.00 171 ASP A O 1
ATOM 1395 N N . ILE A 1 172 ? -13.325 5.930 26.387 1.00 79.50 172 ILE A N 1
ATOM 1396 C CA . ILE A 1 172 ? -12.311 5.369 25.489 1.00 79.50 172 ILE A CA 1
ATOM 1397 C C . ILE A 1 172 ? -12.022 6.414 24.406 1.00 79.50 172 ILE A C 1
ATOM 1399 O O . ILE A 1 172 ? -12.853 6.653 23.525 1.00 79.50 172 ILE A O 1
ATOM 1403 N N . SER A 1 173 ? -10.860 7.064 24.469 1.00 71.94 173 SER A N 1
ATOM 1404 C CA . SER A 1 173 ? -10.497 8.136 23.539 1.00 71.94 173 SER A CA 1
ATOM 1405 C C . SER A 1 173 ? -9.056 8.020 23.071 1.00 71.94 173 SER A C 1
ATOM 1407 O O . SER A 1 173 ? -8.148 7.831 23.866 1.00 71.94 173 SER A O 1
ATOM 1409 N N . THR A 1 174 ? -8.858 8.153 21.763 1.00 64.06 174 THR A N 1
ATOM 1410 C CA . THR A 1 174 ? -7.537 8.204 21.139 1.00 64.06 174 THR A CA 1
ATOM 1411 C C . THR A 1 174 ? -7.211 9.630 20.720 1.00 64.06 174 THR A C 1
ATOM 1413 O O . THR A 1 174 ? -8.081 10.356 20.237 1.00 64.06 174 THR A O 1
ATOM 1416 N N . THR A 1 175 ? -5.954 10.033 20.868 1.00 63.03 175 THR A N 1
ATOM 1417 C CA . THR A 1 175 ? -5.456 11.284 20.298 1.00 63.03 175 THR A CA 1
ATOM 1418 C C . THR A 1 175 ? -4.899 10.996 18.911 1.00 63.03 175 THR A C 1
ATOM 1420 O O . THR A 1 175 ? -3.862 10.348 18.787 1.00 63.03 175 THR A O 1
ATOM 1423 N N . ILE A 1 176 ? -5.557 11.497 17.867 1.00 59.53 176 ILE A N 1
ATOM 1424 C CA . ILE A 1 176 ? -5.011 11.476 16.506 1.00 59.53 176 ILE A CA 1
ATOM 1425 C C . ILE A 1 176 ? -4.350 12.817 16.194 1.00 59.53 176 ILE A C 1
ATOM 1427 O O . ILE A 1 176 ? -4.833 13.874 16.604 1.00 59.53 176 ILE A O 1
ATOM 1431 N N . GLN A 1 177 ? -3.232 12.775 15.478 1.00 53.44 177 GLN A N 1
ATOM 1432 C CA . GLN A 1 177 ? -2.526 13.964 15.018 1.00 53.44 177 GLN A CA 1
ATOM 1433 C C . GLN A 1 177 ? -2.900 14.196 13.552 1.00 53.44 177 GLN A C 1
ATOM 1435 O O . GLN A 1 177 ? -2.703 13.311 12.719 1.00 53.44 177 GLN A O 1
ATOM 1440 N N . ASP A 1 178 ? -3.510 15.340 13.243 1.00 54.22 178 ASP A N 1
ATOM 1441 C CA . ASP A 1 178 ? -3.890 15.666 11.867 1.00 54.22 178 ASP A CA 1
ATOM 1442 C C . ASP A 1 178 ? -2.678 16.107 11.017 1.00 54.22 178 ASP A C 1
ATOM 1444 O O . ASP A 1 178 ? -1.554 16.256 11.505 1.00 54.22 178 ASP A O 1
ATOM 1448 N N . THR A 1 179 ? -2.904 16.330 9.718 1.00 47.38 179 THR A N 1
ATOM 1449 C CA . THR A 1 179 ? -1.881 16.784 8.757 1.00 47.38 179 THR A CA 1
ATOM 1450 C C . THR A 1 179 ? -1.285 18.161 9.070 1.00 47.38 179 THR A C 1
ATOM 1452 O O . THR A 1 179 ? -0.245 1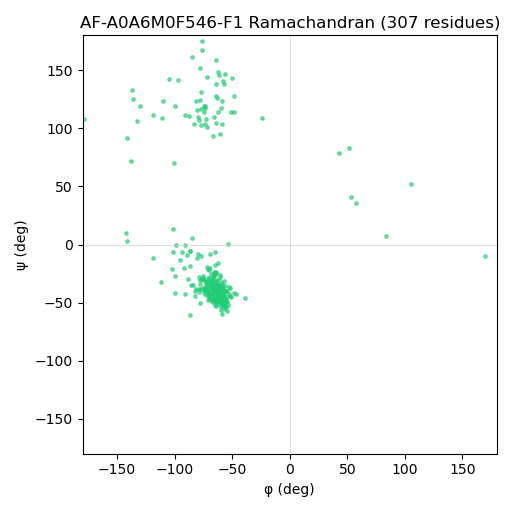8.508 8.516 1.00 47.38 179 THR A O 1
ATOM 1455 N N . GLU A 1 180 ? -1.928 18.947 9.934 1.00 47.31 180 GLU A N 1
ATOM 1456 C CA . GLU A 1 180 ? -1.485 20.272 10.383 1.00 47.31 180 GLU A CA 1
ATOM 1457 C C . GLU A 1 180 ? -0.781 20.214 11.754 1.00 47.31 180 GLU A C 1
ATOM 1459 O O . GLU A 1 180 ? -0.297 21.232 12.250 1.00 47.31 180 GLU A O 1
ATOM 1464 N N . GLY A 1 181 ? -0.667 19.022 12.352 1.00 50.62 181 GLY A N 1
ATOM 1465 C CA . GLY A 1 181 ? -0.054 18.804 13.659 1.00 50.62 181 GLY A CA 1
ATOM 1466 C C . GLY A 1 181 ? -0.995 19.050 14.842 1.00 50.62 181 GLY A C 1
ATOM 1467 O O . GLY A 1 181 ? -0.540 18.997 15.989 1.00 50.62 181 GLY A O 1
ATOM 1468 N N . ASN A 1 182 ? -2.290 19.290 14.606 1.00 51.81 182 ASN A N 1
ATOM 1469 C CA . ASN A 1 182 ? -3.261 19.466 15.679 1.00 51.81 182 ASN A CA 1
ATOM 1470 C C . ASN A 1 182 ? -3.640 18.108 16.277 1.00 51.81 182 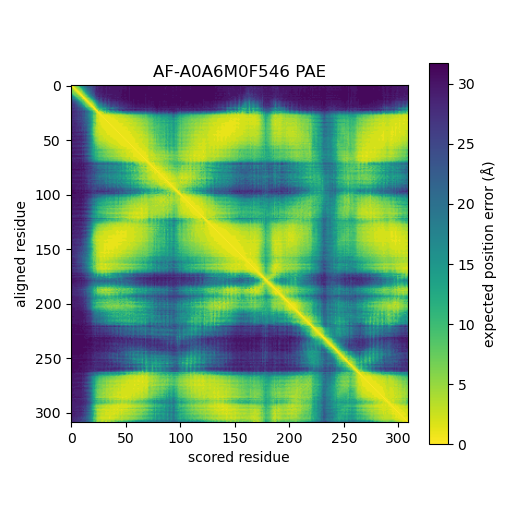ASN A C 1
ATOM 1472 O O . ASN A 1 182 ? -3.986 17.154 15.577 1.00 51.81 182 ASN A O 1
ATOM 1476 N N . LEU A 1 183 ? -3.603 18.038 17.606 1.00 55.00 183 LEU A N 1
ATOM 1477 C CA . LEU A 1 183 ? -4.053 16.879 18.367 1.00 55.00 183 LEU A CA 1
ATOM 1478 C C . LEU A 1 183 ? -5.578 16.935 18.498 1.00 55.00 183 LEU A C 1
ATOM 1480 O O . LEU A 1 183 ? -6.115 17.843 19.133 1.00 55.00 183 LEU A O 1
ATOM 1484 N N . SER A 1 184 ? -6.272 15.962 17.913 1.00 62.19 184 SER A N 1
ATOM 1485 C CA . SER A 1 184 ? -7.720 15.801 18.043 1.00 62.19 184 SER A CA 1
ATOM 1486 C C . SER A 1 184 ? -8.037 14.565 18.877 1.00 62.19 184 SER A C 1
ATOM 1488 O O . SER A 1 184 ? -7.638 13.454 18.529 1.00 62.19 184 SER A O 1
ATOM 1490 N N . ASN A 1 185 ? -8.788 14.749 19.967 1.00 65.69 185 ASN A N 1
ATOM 1491 C CA . ASN A 1 185 ? -9.316 13.635 20.752 1.00 65.69 185 ASN A CA 1
ATOM 1492 C C . ASN A 1 185 ? -10.518 13.024 20.035 1.00 65.69 185 ASN A C 1
ATOM 1494 O O . ASN A 1 185 ? -11.561 13.660 19.871 1.00 65.69 185 ASN A O 1
ATOM 1498 N N . LEU A 1 186 ? -10.373 11.768 19.645 1.00 74.75 186 LEU A N 1
ATOM 1499 C CA . LEU A 1 186 ? -11.375 10.980 18.965 1.00 74.75 186 LEU A CA 1
ATOM 1500 C C . LEU A 1 186 ? -11.862 9.881 19.906 1.00 74.75 186 LEU A C 1
ATOM 1502 O O . LEU A 1 186 ? -11.133 8.943 20.223 1.00 74.75 186 LEU A O 1
ATOM 1506 N N . SER A 1 187 ? -13.096 9.998 20.391 1.00 79.81 187 SER A N 1
ATOM 1507 C CA . SER A 1 187 ? -13.678 8.945 21.222 1.00 79.81 187 SER A CA 1
ATOM 1508 C C . SER A 1 187 ? -14.150 7.764 20.381 1.00 79.81 187 SER A C 1
ATOM 1510 O O . SER A 1 187 ? -14.578 7.925 19.232 1.00 79.81 187 SER A O 1
ATOM 1512 N N . LEU A 1 188 ? -14.143 6.571 20.973 1.00 79.38 188 LEU A N 1
ATOM 1513 C CA . LEU A 1 188 ? -14.664 5.369 20.328 1.00 79.38 188 LEU A CA 1
ATOM 1514 C C . LEU A 1 188 ? -16.145 5.543 19.966 1.00 79.38 188 LEU A C 1
ATOM 1516 O O . LEU A 1 188 ? -16.572 5.107 18.901 1.00 79.38 188 LEU A O 1
ATOM 1520 N N . LYS A 1 189 ? -16.904 6.297 20.774 1.00 79.62 189 LYS A N 1
ATOM 1521 C CA . LYS A 1 189 ? -18.276 6.720 20.453 1.00 79.62 189 LYS A CA 1
ATOM 1522 C C . LYS A 1 189 ? -18.374 7.492 19.131 1.00 79.62 189 LYS A C 1
ATOM 1524 O O . LYS A 1 189 ? -19.325 7.276 18.391 1.00 79.62 189 LYS A O 1
ATOM 1529 N N . MET A 1 190 ? -17.438 8.392 18.829 1.00 78.00 190 MET A N 1
ATOM 1530 C CA . MET A 1 190 ? -17.450 9.169 17.577 1.00 78.00 190 MET A CA 1
ATOM 1531 C C . MET A 1 190 ? -17.075 8.318 16.358 1.00 78.00 190 MET A C 1
ATOM 1533 O O . MET A 1 190 ? -17.590 8.562 15.265 1.00 78.00 190 MET A O 1
ATOM 1537 N N . LEU A 1 191 ? -16.208 7.322 16.567 1.00 76.06 191 LEU A N 1
ATOM 1538 C CA . LEU A 1 191 ? -15.789 6.349 15.557 1.00 76.06 191 LEU A CA 1
ATOM 1539 C C . LEU A 1 191 ? -16.912 5.383 15.168 1.00 76.06 191 LEU A C 1
ATOM 1541 O O . LEU A 1 191 ? -17.063 5.073 13.990 1.00 76.06 191 LEU A O 1
ATOM 1545 N N . VAL A 1 192 ? -17.689 4.906 16.145 1.00 75.75 192 VAL A N 1
ATOM 1546 C CA . VAL A 1 192 ? -18.735 3.890 15.910 1.00 75.75 192 VAL A CA 1
ATOM 1547 C C . VAL A 1 192 ? -20.149 4.436 15.864 1.00 75.75 192 VAL A C 1
ATOM 1549 O O . VAL A 1 192 ? -21.032 3.804 15.287 1.00 75.75 192 VAL A O 1
ATOM 1552 N N . GLY A 1 193 ? -20.375 5.614 16.442 1.00 66.81 193 GLY A N 1
ATOM 1553 C CA . GLY A 1 193 ? -21.569 6.398 16.184 1.00 66.81 193 GLY A CA 1
ATOM 1554 C C . GLY A 1 193 ? -21.593 6.749 14.705 1.00 66.81 193 GLY A C 1
ATOM 1555 O O . GLY A 1 193 ? -20.540 6.947 14.102 1.00 66.81 193 GLY A O 1
ATOM 1556 N N . GLY A 1 194 ? -22.781 6.821 14.105 1.00 63.97 194 GLY A N 1
ATOM 1557 C CA . GLY A 1 194 ? -22.969 6.945 12.655 1.00 63.97 194 GLY A CA 1
ATOM 1558 C C . GLY A 1 194 ? -22.236 8.100 11.956 1.00 63.97 194 GLY A C 1
ATOM 1559 O O . GLY A 1 194 ? -22.377 8.222 10.757 1.00 63.97 194 GLY A O 1
ATOM 1560 N N . SER A 1 195 ? -21.460 8.932 12.652 1.00 65.50 195 SER A N 1
ATOM 1561 C CA . SER A 1 195 ? -20.476 9.886 12.136 1.00 65.50 195 SER A CA 1
ATOM 1562 C C . SER A 1 195 ? -19.111 9.294 11.748 1.00 65.50 195 SER A C 1
ATOM 1564 O O . SER A 1 195 ? -18.314 10.024 11.165 1.00 65.50 195 SER A O 1
ATOM 1566 N N . GLY A 1 196 ? -18.806 8.024 12.040 1.00 64.00 196 GLY A N 1
ATOM 1567 C CA . GLY A 1 196 ? -17.480 7.428 11.799 1.00 64.00 196 GLY A CA 1
ATOM 1568 C C . GLY A 1 196 ? -16.957 7.588 10.366 1.00 64.00 196 GLY A C 1
ATOM 1569 O O . GLY A 1 196 ? -15.785 7.887 10.148 1.00 64.00 196 GLY A O 1
ATOM 1570 N N . TYR A 1 197 ? -17.851 7.509 9.377 1.00 64.88 197 TYR A N 1
ATOM 1571 C CA . TYR A 1 197 ? -17.505 7.702 7.966 1.00 64.88 197 TYR A CA 1
ATOM 1572 C C . TYR A 1 197 ? -17.004 9.122 7.648 1.00 64.88 197 TYR A C 1
ATOM 1574 O O . TYR A 1 197 ? -16.273 9.312 6.679 1.00 64.88 197 TYR A O 1
ATOM 1582 N N . LEU A 1 198 ? -17.364 10.131 8.450 1.00 73.69 198 LEU A N 1
ATOM 1583 C CA . LEU A 1 198 ? -16.904 11.515 8.278 1.00 73.69 198 LEU A CA 1
ATOM 1584 C C . LEU A 1 198 ? -15.423 11.676 8.649 1.00 73.69 198 LEU A C 1
ATOM 1586 O O . LEU A 1 198 ? -14.782 12.628 8.210 1.00 73.69 198 LEU A O 1
ATOM 1590 N N . LEU A 1 199 ? -14.879 10.733 9.421 1.00 72.81 199 LEU A N 1
ATOM 1591 C CA . LEU A 1 199 ? -13.494 10.726 9.893 1.00 72.81 199 LEU A CA 1
ATOM 1592 C C . LEU A 1 199 ? -12.548 10.021 8.911 1.00 72.81 199 LEU A C 1
ATOM 1594 O O . LEU A 1 199 ? -11.333 10.122 9.039 1.00 72.81 199 LEU A O 1
ATOM 1598 N N . THR A 1 200 ? -13.091 9.356 7.891 1.00 75.75 200 THR A N 1
ATOM 1599 C CA . THR A 1 200 ? -12.317 8.590 6.901 1.00 75.75 200 THR A CA 1
ATOM 1600 C C . THR A 1 200 ? -11.398 9.489 6.086 1.00 75.75 200 THR A C 1
ATOM 1602 O O . THR A 1 200 ? -10.203 9.237 6.009 1.00 75.75 200 THR A O 1
ATOM 1605 N N . LYS A 1 201 ? -11.924 10.591 5.542 1.00 75.75 201 LYS A N 1
ATOM 1606 C CA . LYS A 1 201 ? -11.155 11.554 4.745 1.00 75.75 201 LYS A CA 1
ATOM 1607 C C . LYS A 1 201 ? -9.925 12.104 5.479 1.00 75.75 201 LYS A C 1
ATOM 1609 O O . LYS A 1 201 ? -8.846 12.015 4.904 1.00 75.75 201 LYS A O 1
ATOM 1614 N N . PRO A 1 202 ? -10.029 12.662 6.702 1.00 73.62 202 PRO A N 1
ATOM 1615 C CA . PRO A 1 202 ? -8.847 13.163 7.401 1.00 73.62 202 PRO A CA 1
ATOM 1616 C C . PRO A 1 202 ? -7.854 12.050 7.767 1.00 73.62 202 PRO A C 1
ATOM 1618 O O . PRO A 1 202 ? -6.652 12.262 7.629 1.00 73.62 202 PRO A O 1
ATOM 1621 N N . LEU A 1 203 ? -8.328 10.856 8.152 1.00 73.44 203 LEU A N 1
ATOM 1622 C CA . LEU A 1 203 ? -7.457 9.705 8.432 1.00 73.44 203 LEU A CA 1
ATOM 1623 C C . LEU A 1 203 ? -6.675 9.258 7.193 1.00 73.44 203 LEU A C 1
ATOM 1625 O O . LEU A 1 203 ? -5.473 9.023 7.269 1.00 73.44 203 LEU A O 1
ATOM 1629 N N . VAL A 1 204 ? -7.351 9.185 6.046 1.00 74.19 204 VAL A N 1
ATOM 1630 C CA . VAL A 1 204 ? -6.732 8.834 4.766 1.00 74.19 204 VAL A CA 1
ATOM 1631 C C . VAL A 1 204 ? -5.765 9.924 4.323 1.00 74.19 204 VAL A C 1
ATOM 1633 O O . VAL A 1 204 ? -4.670 9.604 3.895 1.00 74.19 204 VAL A O 1
ATOM 1636 N N . LEU A 1 205 ? -6.103 11.211 4.439 1.00 72.69 205 LEU A N 1
ATOM 1637 C CA . LEU A 1 205 ? -5.193 12.294 4.040 1.00 72.69 205 LEU A CA 1
ATOM 1638 C C . LEU A 1 205 ? -3.881 12.288 4.842 1.00 72.69 205 LEU A C 1
ATOM 1640 O O . LEU A 1 205 ? -2.822 12.557 4.273 1.00 72.69 205 LEU A O 1
ATOM 1644 N N . ALA A 1 206 ? -3.933 11.931 6.129 1.00 68.50 206 ALA A N 1
ATOM 1645 C CA . ALA A 1 206 ? -2.750 11.811 6.982 1.00 68.50 206 ALA A CA 1
ATOM 1646 C C . ALA A 1 206 ? -1.772 10.708 6.526 1.00 68.50 206 ALA A C 1
ATOM 1648 O O . ALA A 1 206 ? -0.571 10.788 6.808 1.00 68.50 206 ALA A O 1
ATOM 1649 N N . THR A 1 207 ? -2.256 9.699 5.795 1.00 68.00 207 THR A N 1
ATOM 1650 C CA . THR A 1 207 ? -1.465 8.537 5.356 1.00 68.00 207 THR A CA 1
ATOM 1651 C C . THR A 1 207 ? -1.224 8.499 3.842 1.00 68.00 207 THR A C 1
ATOM 1653 O O . THR A 1 207 ? -0.136 8.126 3.401 1.00 68.00 207 THR A O 1
ATOM 1656 N N . ALA A 1 208 ? -2.160 8.990 3.029 1.00 64.69 208 ALA A N 1
ATOM 1657 C CA . ALA A 1 208 ? -2.120 9.022 1.564 1.00 64.69 208 ALA A CA 1
ATOM 1658 C C . ALA A 1 208 ? -0.914 9.787 1.002 1.00 64.69 208 ALA A C 1
ATOM 1660 O O . ALA A 1 208 ? -0.243 9.306 0.086 1.00 64.69 208 ALA A O 1
ATOM 1661 N N . GLY A 1 209 ? -0.565 10.936 1.597 1.00 63.03 209 GLY A N 1
ATOM 1662 C CA . GLY A 1 209 ? 0.634 11.690 1.206 1.00 63.03 209 GLY A CA 1
ATOM 1663 C C . GLY A 1 209 ? 1.937 10.893 1.389 1.00 63.03 209 GLY A C 1
ATOM 1664 O O . GLY A 1 209 ? 2.919 11.104 0.671 1.00 63.03 209 GLY A O 1
ATOM 1665 N N . LYS A 1 210 ? 1.942 9.924 2.311 1.00 66.69 210 LYS A N 1
ATOM 1666 C CA . LYS A 1 210 ? 3.085 9.042 2.571 1.00 66.69 210 LYS A CA 1
ATOM 1667 C C . LYS A 1 210 ? 3.097 7.819 1.645 1.00 66.69 210 LYS A C 1
ATOM 1669 O O . LYS A 1 210 ? 4.164 7.421 1.185 1.00 66.69 210 LYS A O 1
ATOM 1674 N N . ILE A 1 211 ? 1.926 7.283 1.295 1.00 62.75 211 ILE A N 1
ATOM 1675 C CA . ILE A 1 211 ? 1.784 6.173 0.336 1.00 62.75 211 ILE A CA 1
ATOM 1676 C C . ILE A 1 211 ? 2.303 6.587 -1.055 1.00 62.75 211 ILE A C 1
ATOM 1678 O O . ILE A 1 211 ? 3.148 5.905 -1.640 1.00 62.75 211 ILE A O 1
ATOM 1682 N N . GLY A 1 212 ? 1.884 7.752 -1.566 1.00 59.09 212 GLY A N 1
ATOM 1683 C CA . GLY A 1 212 ? 2.323 8.246 -2.881 1.00 59.09 212 GLY A CA 1
ATOM 1684 C C . GLY A 1 212 ? 3.833 8.530 -2.972 1.00 59.09 212 GLY A C 1
ATOM 1685 O O . GLY A 1 212 ? 4.470 8.263 -3.999 1.00 59.09 212 GLY A O 1
ATOM 1686 N N . SER A 1 213 ? 4.438 9.027 -1.887 1.00 59.34 213 SER A N 1
ATOM 1687 C CA . SER A 1 213 ? 5.882 9.298 -1.813 1.00 59.34 213 SER A CA 1
ATOM 1688 C C . SER A 1 213 ? 6.734 8.027 -1.679 1.00 59.34 213 SER A C 1
ATOM 1690 O O . SER A 1 213 ? 7.835 7.974 -2.232 1.00 59.34 213 SER A O 1
ATOM 1692 N N . LYS A 1 214 ? 6.231 6.957 -1.047 1.00 61.81 214 LYS A N 1
ATOM 1693 C CA . LYS A 1 214 ? 6.912 5.649 -1.041 1.00 61.81 214 LYS A CA 1
ATOM 1694 C C . LYS A 1 214 ? 6.817 4.907 -2.359 1.00 61.81 214 LYS A C 1
ATOM 1696 O O . LYS A 1 214 ? 7.824 4.352 -2.780 1.00 61.81 214 LYS A O 1
ATOM 1701 N N . VAL A 1 215 ? 5.675 4.946 -3.046 1.00 59.06 215 VAL A N 1
ATOM 1702 C CA . VAL A 1 215 ? 5.585 4.385 -4.402 1.00 59.06 215 VAL A CA 1
ATOM 1703 C C . VAL A 1 215 ? 6.595 5.107 -5.287 1.00 59.06 215 VAL A C 1
ATOM 1705 O O . VAL A 1 215 ? 7.560 4.503 -5.730 1.00 59.06 215 VAL A O 1
ATOM 1708 N N . SER A 1 216 ? 6.491 6.426 -5.442 1.00 55.28 216 SER A N 1
ATOM 1709 C CA . SER A 1 216 ? 7.441 7.188 -6.269 1.00 55.28 216 SER A CA 1
ATOM 1710 C C . SER A 1 216 ? 8.919 7.006 -5.883 1.00 55.28 216 SER A C 1
ATOM 1712 O O . SER A 1 216 ? 9.749 6.872 -6.782 1.00 55.28 216 SER A O 1
ATOM 1714 N N . SER A 1 217 ? 9.270 6.942 -4.593 1.00 57.84 217 SER A N 1
ATOM 1715 C CA . SER A 1 217 ? 10.664 6.741 -4.164 1.00 57.84 217 SER A CA 1
ATOM 1716 C C . SER A 1 217 ? 11.170 5.311 -4.385 1.00 57.84 217 SER A C 1
ATOM 1718 O O . SER A 1 217 ? 12.293 5.150 -4.861 1.00 57.84 217 SER A O 1
ATOM 1720 N N . LYS A 1 218 ? 10.347 4.279 -4.160 1.00 56.88 218 LYS A N 1
ATOM 1721 C CA . LYS A 1 218 ? 10.673 2.886 -4.519 1.00 56.88 218 LYS A CA 1
ATOM 1722 C C . LYS A 1 218 ? 10.767 2.665 -6.025 1.00 56.88 218 LYS A C 1
ATOM 1724 O O . LYS A 1 218 ? 11.528 1.809 -6.462 1.00 56.88 218 LYS A O 1
ATOM 1729 N N . LEU A 1 219 ? 10.009 3.427 -6.814 1.00 51.94 219 LEU A N 1
ATOM 1730 C CA . LEU A 1 219 ? 10.066 3.391 -8.277 1.00 51.94 219 LEU A CA 1
ATOM 1731 C C . LEU A 1 219 ? 11.286 4.146 -8.837 1.00 51.94 219 LEU A C 1
ATOM 1733 O O . LEU A 1 219 ? 11.787 3.805 -9.907 1.00 51.94 219 LEU A O 1
ATOM 1737 N N . ALA A 1 220 ? 11.759 5.183 -8.138 1.00 50.19 220 ALA A N 1
ATOM 1738 C CA . ALA A 1 220 ? 12.911 5.991 -8.547 1.00 50.19 220 ALA A CA 1
ATOM 1739 C C . ALA A 1 220 ? 14.257 5.432 -8.049 1.00 50.19 220 ALA A C 1
ATOM 1741 O O . ALA A 1 220 ? 15.300 5.633 -8.681 1.00 50.19 220 ALA A O 1
ATOM 1742 N N . GLY A 1 221 ? 14.262 4.743 -6.910 1.00 46.34 221 GLY A N 1
ATOM 1743 C CA . GLY A 1 221 ? 15.470 4.237 -6.277 1.00 46.34 221 GLY A CA 1
ATOM 1744 C C . GLY A 1 221 ? 15.906 2.906 -6.869 1.00 46.34 221 GLY A C 1
ATOM 1745 O O . GLY A 1 221 ? 15.316 1.899 -6.518 1.00 46.34 221 GLY A O 1
ATOM 1746 N N . THR A 1 222 ? 16.947 2.927 -7.718 1.00 47.72 222 THR A N 1
ATOM 1747 C CA . THR A 1 222 ? 18.221 2.196 -7.464 1.00 47.72 222 THR A CA 1
ATOM 1748 C C . THR A 1 222 ? 19.194 2.134 -8.651 1.00 47.72 222 THR A C 1
ATOM 1750 O O . THR A 1 222 ? 20.377 1.863 -8.445 1.00 47.72 222 THR A O 1
ATOM 1753 N N . ALA A 1 223 ? 18.810 2.536 -9.866 1.00 43.12 223 ALA A N 1
ATOM 1754 C CA . ALA A 1 223 ? 19.794 2.715 -10.945 1.00 43.12 223 ALA A CA 1
ATOM 1755 C C . ALA A 1 223 ? 20.766 3.877 -10.668 1.00 43.12 223 ALA A C 1
ATOM 1757 O O . ALA A 1 223 ? 21.984 3.719 -10.753 1.00 43.12 223 ALA A O 1
ATOM 1758 N N . ALA A 1 224 ? 20.237 5.036 -10.265 1.00 38.31 224 ALA A N 1
ATOM 1759 C CA . ALA A 1 224 ? 21.042 6.226 -9.990 1.00 38.31 224 ALA A CA 1
ATOM 1760 C C . ALA A 1 224 ? 21.935 6.070 -8.742 1.00 38.31 224 ALA A C 1
ATOM 1762 O O . ALA A 1 224 ? 23.059 6.567 -8.722 1.00 38.31 224 ALA A O 1
ATOM 1763 N N . ALA A 1 225 ? 21.474 5.335 -7.722 1.00 42.62 225 ALA A N 1
ATOM 1764 C CA . ALA A 1 225 ? 22.187 5.182 -6.452 1.00 42.62 225 ALA A CA 1
ATOM 1765 C C . ALA A 1 225 ? 23.438 4.288 -6.566 1.00 42.62 225 ALA A C 1
ATOM 1767 O O . ALA A 1 225 ? 24.489 4.630 -6.022 1.00 42.62 225 ALA A O 1
ATOM 1768 N N . LYS A 1 226 ? 23.378 3.180 -7.324 1.00 43.25 226 LYS A N 1
ATOM 1769 C CA . LYS A 1 226 ? 24.554 2.317 -7.557 1.00 43.25 226 LYS A CA 1
ATOM 1770 C C . LYS A 1 226 ? 25.595 2.948 -8.477 1.00 43.25 226 LYS A C 1
ATOM 1772 O O . LYS A 1 226 ? 26.790 2.717 -8.289 1.00 43.25 226 LYS A O 1
ATOM 1777 N N . LEU A 1 227 ? 25.159 3.764 -9.434 1.00 38.34 227 LEU A N 1
ATOM 1778 C CA . LEU A 1 227 ? 26.058 4.559 -10.268 1.00 38.34 227 LEU A CA 1
ATOM 1779 C C . LEU A 1 227 ? 26.743 5.656 -9.440 1.00 38.34 227 LEU A C 1
ATOM 1781 O O . LEU A 1 227 ? 27.962 5.781 -9.503 1.00 38.34 227 LEU A O 1
ATOM 1785 N N . ALA A 1 228 ? 26.000 6.353 -8.572 1.00 40.44 228 ALA A N 1
ATOM 1786 C CA . ALA A 1 228 ? 26.551 7.368 -7.671 1.00 40.44 228 ALA A CA 1
ATOM 1787 C C . ALA A 1 228 ? 27.571 6.799 -6.662 1.00 40.44 228 ALA A C 1
ATOM 1789 O O . ALA A 1 228 ? 28.592 7.434 -6.391 1.00 40.44 228 ALA A O 1
ATOM 1790 N N . ALA A 1 229 ? 27.346 5.580 -6.155 1.00 42.41 229 ALA A N 1
ATOM 1791 C CA . ALA A 1 229 ? 28.269 4.907 -5.238 1.00 42.41 229 ALA A CA 1
ATOM 1792 C C . ALA A 1 229 ? 29.614 4.526 -5.892 1.00 42.41 229 ALA A C 1
ATOM 1794 O O . ALA A 1 229 ? 30.634 4.478 -5.204 1.00 42.41 229 ALA A O 1
ATOM 1795 N N . LYS A 1 230 ? 29.649 4.291 -7.213 1.00 40.69 230 LYS A N 1
ATOM 1796 C CA . LYS A 1 230 ? 30.890 4.002 -7.957 1.00 40.69 230 LYS A CA 1
ATOM 1797 C C . LYS A 1 230 ? 31.634 5.251 -8.440 1.00 40.69 230 LYS A C 1
ATOM 1799 O O . LYS A 1 230 ? 32.826 5.156 -8.715 1.00 40.69 230 LYS A O 1
ATOM 1804 N N . THR A 1 231 ? 30.984 6.415 -8.505 1.00 41.22 231 THR A N 1
ATOM 1805 C CA . THR A 1 231 ? 31.561 7.638 -9.098 1.00 41.22 231 THR A CA 1
ATOM 1806 C C . THR A 1 231 ? 32.091 8.661 -8.088 1.00 41.22 231 THR A C 1
ATOM 1808 O O . THR A 1 231 ? 32.379 9.792 -8.470 1.00 41.22 231 THR A O 1
ATOM 1811 N N . GLY A 1 232 ? 32.249 8.304 -6.807 1.00 33.69 232 GLY A N 1
ATOM 1812 C CA . GLY A 1 232 ? 32.960 9.146 -5.831 1.00 33.69 232 GLY A CA 1
ATOM 1813 C C . GLY A 1 232 ? 32.382 10.560 -5.664 1.00 33.69 232 GLY A C 1
ATOM 1814 O O . GLY A 1 232 ? 33.137 11.516 -5.493 1.00 33.69 232 GLY A O 1
ATOM 1815 N N . GLY A 1 233 ? 31.055 10.700 -5.742 1.00 35.09 233 GLY A N 1
ATOM 1816 C CA . GLY A 1 233 ? 30.340 11.963 -5.564 1.00 35.09 233 GLY A CA 1
ATOM 1817 C C . GLY A 1 233 ? 29.387 11.881 -4.378 1.00 35.09 233 GLY A C 1
ATOM 1818 O O . GLY A 1 233 ? 28.399 11.156 -4.409 1.00 35.09 233 GLY A O 1
ATOM 1819 N N . THR A 1 234 ? 29.699 12.625 -3.323 1.00 40.97 234 THR A N 1
ATOM 1820 C CA . THR A 1 234 ? 28.868 12.853 -2.136 1.00 40.97 234 THR A CA 1
ATOM 1821 C C . THR A 1 234 ? 27.455 13.306 -2.511 1.00 40.97 234 THR A C 1
ATOM 1823 O O . THR A 1 234 ? 27.327 14.388 -3.070 1.00 40.97 234 THR A O 1
ATOM 1826 N N . VAL A 1 235 ? 26.431 12.495 -2.226 1.00 36.50 235 VAL A N 1
ATOM 1827 C CA . VAL A 1 235 ? 25.280 12.750 -1.326 1.00 36.50 235 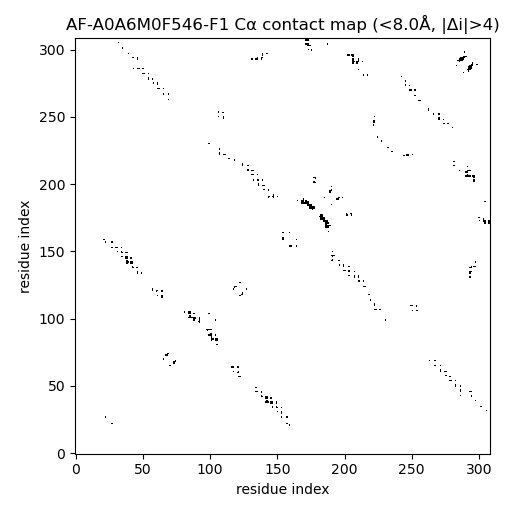VAL A CA 1
ATOM 1828 C C . VAL A 1 235 ? 24.420 11.476 -1.350 1.00 36.50 235 VAL A C 1
ATOM 1830 O O . VAL A 1 235 ? 23.742 11.200 -2.332 1.00 36.50 235 VAL A O 1
ATOM 1833 N N . ALA A 1 236 ? 24.428 10.704 -0.267 1.00 31.58 236 ALA A N 1
ATOM 1834 C CA . ALA A 1 236 ? 23.397 9.705 0.012 1.00 31.58 236 ALA A CA 1
ATOM 1835 C C . ALA A 1 236 ? 23.071 9.805 1.503 1.00 31.58 236 ALA A C 1
ATOM 1837 O O . ALA A 1 236 ? 23.530 9.011 2.319 1.00 31.58 236 ALA A O 1
ATOM 1838 N N . ALA A 1 237 ? 22.383 10.888 1.859 1.00 33.91 237 ALA A N 1
ATOM 1839 C CA . ALA A 1 237 ? 21.806 11.040 3.182 1.00 33.91 237 ALA A CA 1
ATOM 1840 C C . ALA A 1 237 ? 20.478 10.273 3.216 1.00 33.91 237 ALA A C 1
ATOM 1842 O O . ALA A 1 237 ? 19.606 10.512 2.384 1.00 33.91 237 ALA A O 1
ATOM 1843 N N . GLU A 1 238 ? 20.399 9.345 4.169 1.00 39.72 238 GLU A N 1
ATOM 1844 C CA . GLU A 1 238 ? 19.182 8.881 4.842 1.00 39.72 238 GLU A CA 1
ATOM 1845 C C . GLU A 1 238 ? 18.012 8.447 3.953 1.00 39.72 238 GLU A C 1
ATOM 1847 O O . GLU A 1 238 ? 17.037 9.172 3.804 1.00 39.72 238 GLU A O 1
ATOM 1852 N N . LEU A 1 239 ? 18.039 7.200 3.473 1.00 32.06 239 LEU A N 1
ATOM 1853 C CA . LEU A 1 239 ? 16.810 6.421 3.302 1.00 32.06 239 LEU A CA 1
ATOM 1854 C C . LEU A 1 239 ? 17.052 4.994 3.806 1.00 32.06 239 LEU A C 1
ATOM 1856 O O . LEU A 1 239 ? 18.032 4.345 3.441 1.00 32.06 239 LEU A O 1
ATOM 1860 N N . GLY A 1 240 ? 16.185 4.584 4.732 1.00 28.73 240 GLY A N 1
ATOM 1861 C CA . GLY A 1 240 ? 16.305 3.405 5.577 1.00 28.73 240 GLY A CA 1
ATOM 1862 C C . GLY A 1 240 ? 16.480 2.088 4.825 1.00 28.73 240 GLY A C 1
ATOM 1863 O O . GLY A 1 240 ? 15.973 1.865 3.730 1.00 28.73 240 GLY A O 1
ATOM 1864 N N . THR A 1 241 ? 17.238 1.217 5.474 1.00 36.72 241 THR A N 1
ATOM 1865 C CA . THR A 1 241 ? 17.599 -0.140 5.082 1.00 36.72 241 THR A CA 1
ATOM 1866 C C . THR A 1 241 ? 16.399 -1.080 4.964 1.00 36.72 241 THR A C 1
ATOM 1868 O O . THR A 1 241 ? 15.491 -1.011 5.787 1.00 36.72 241 THR A O 1
ATOM 1871 N N . SER A 1 242 ? 16.527 -2.047 4.044 1.00 35.41 242 SER A N 1
ATOM 1872 C CA . SER A 1 242 ? 15.766 -3.308 3.892 1.00 35.41 242 SER A CA 1
ATOM 1873 C C . SER A 1 242 ? 14.737 -3.391 2.760 1.00 35.41 242 SER A C 1
ATOM 1875 O O . SER A 1 242 ? 13.621 -3.841 2.956 1.00 35.41 242 SER A O 1
ATOM 1877 N N . LEU A 1 243 ? 15.144 -3.080 1.529 1.00 36.16 243 LEU A N 1
ATOM 1878 C CA . LEU A 1 243 ? 14.599 -3.794 0.370 1.00 36.16 243 LEU A CA 1
ATOM 1879 C C . LEU A 1 243 ? 15.770 -4.246 -0.489 1.00 36.16 243 LEU A C 1
ATOM 1881 O O . LEU A 1 243 ? 16.592 -3.432 -0.914 1.00 36.16 243 LEU A O 1
ATOM 1885 N N . VAL A 1 244 ? 15.885 -5.563 -0.651 1.00 34.53 244 VAL A N 1
ATOM 1886 C CA . VAL A 1 244 ? 16.834 -6.175 -1.575 1.00 34.53 244 VAL A CA 1
ATOM 1887 C C . VAL A 1 244 ? 16.513 -5.633 -2.957 1.00 34.53 244 VAL A C 1
ATOM 1889 O O . VAL A 1 244 ? 15.379 -5.666 -3.409 1.00 34.53 244 VAL A O 1
ATOM 1892 N N . ASP A 1 245 ? 17.534 -5.044 -3.551 1.00 39.19 245 ASP A N 1
ATOM 1893 C CA . ASP A 1 245 ? 17.501 -4.198 -4.726 1.00 39.19 245 ASP A CA 1
ATOM 1894 C C . ASP A 1 245 ? 17.253 -5.057 -5.993 1.00 39.19 245 ASP A C 1
ATOM 1896 O O . ASP A 1 245 ? 18.177 -5.731 -6.455 1.00 39.19 245 ASP A O 1
ATOM 1900 N N . PRO A 1 246 ? 16.042 -5.086 -6.584 1.00 43.56 246 PRO A N 1
ATOM 1901 C CA . PRO A 1 246 ? 15.753 -5.946 -7.739 1.00 43.56 246 PRO A CA 1
ATOM 1902 C C . PRO A 1 246 ? 16.257 -5.335 -9.057 1.00 43.56 246 PRO A C 1
ATOM 1904 O O . PRO A 1 246 ? 16.392 -6.017 -10.073 1.00 43.56 246 PRO A O 1
ATOM 1907 N N . ILE A 1 247 ? 16.649 -4.053 -9.050 1.00 42.19 247 ILE A N 1
ATOM 1908 C CA . ILE A 1 247 ? 17.242 -3.368 -10.214 1.00 42.19 247 ILE A CA 1
ATOM 1909 C C . ILE A 1 247 ? 18.714 -3.766 -10.412 1.00 42.19 247 ILE A C 1
ATOM 1911 O O . ILE A 1 247 ? 19.297 -3.516 -11.469 1.00 42.19 247 ILE A O 1
ATOM 1915 N N . VAL A 1 248 ? 19.320 -4.477 -9.456 1.00 42.59 248 VAL A N 1
ATOM 1916 C CA . VAL A 1 248 ? 20.669 -5.041 -9.626 1.00 42.59 248 VAL A CA 1
ATOM 1917 C C . VAL A 1 248 ? 20.719 -6.024 -10.798 1.00 42.59 248 VAL A C 1
ATOM 1919 O O . VAL A 1 248 ? 21.752 -6.106 -11.458 1.00 42.59 248 VAL A O 1
ATOM 1922 N N . GLY A 1 249 ? 19.597 -6.679 -11.122 1.00 40.66 249 GLY A N 1
ATOM 1923 C CA . GLY A 1 249 ? 19.463 -7.510 -12.318 1.00 40.66 249 GLY A CA 1
ATOM 1924 C C . GLY A 1 249 ? 19.404 -6.705 -13.621 1.00 40.66 249 GLY A C 1
ATOM 1925 O O . GLY A 1 249 ? 20.043 -7.080 -14.598 1.00 40.66 249 GLY A O 1
ATOM 1926 N N . VAL A 1 250 ? 18.716 -5.557 -13.652 1.00 42.41 250 VAL A N 1
ATOM 1927 C CA . VAL A 1 250 ? 18.509 -4.763 -14.887 1.00 42.41 250 VAL A CA 1
ATOM 1928 C C . VAL A 1 250 ? 19.829 -4.249 -15.470 1.00 42.41 250 VAL A C 1
ATOM 1930 O O . VAL A 1 250 ? 20.024 -4.278 -16.684 1.00 42.41 250 VAL A O 1
ATOM 1933 N N . GLY A 1 251 ? 20.770 -3.837 -14.613 1.00 43.59 251 GLY A N 1
ATOM 1934 C CA . GLY A 1 251 ? 22.101 -3.403 -15.052 1.00 43.59 251 GLY A CA 1
ATOM 1935 C C . GLY A 1 251 ? 22.945 -4.520 -15.683 1.00 43.59 251 GLY A C 1
ATOM 1936 O O . GLY A 1 251 ? 23.832 -4.223 -16.479 1.00 43.59 251 GLY A O 1
ATOM 1937 N N . ILE A 1 252 ? 22.655 -5.785 -15.356 1.00 43.00 252 ILE A N 1
ATOM 1938 C CA . ILE A 1 252 ? 23.319 -6.969 -15.918 1.00 43.00 252 ILE A CA 1
ATOM 1939 C C . ILE A 1 252 ? 22.701 -7.325 -17.285 1.00 43.00 252 ILE A C 1
ATOM 1941 O O . ILE A 1 252 ? 23.444 -7.563 -18.232 1.00 43.00 252 ILE A O 1
ATOM 1945 N N . PHE A 1 253 ? 21.373 -7.232 -17.448 1.00 49.53 253 PHE A N 1
ATOM 1946 C CA . PHE A 1 253 ? 20.697 -7.518 -18.731 1.00 49.53 253 PHE A CA 1
ATOM 1947 C C . PHE A 1 253 ? 20.999 -6.506 -19.843 1.00 49.53 253 PHE A C 1
ATOM 1949 O O . PHE A 1 253 ? 21.037 -6.868 -21.013 1.00 49.53 253 PHE A O 1
ATOM 1956 N N . ILE A 1 254 ? 21.246 -5.233 -19.511 1.00 51.25 254 ILE A N 1
ATOM 1957 C CA . ILE A 1 254 ? 21.621 -4.225 -20.522 1.00 51.25 254 ILE A CA 1
ATOM 1958 C C . ILE A 1 254 ? 22.984 -4.555 -21.168 1.00 51.25 254 ILE A C 1
ATOM 1960 O O . ILE A 1 254 ? 23.230 -4.139 -22.301 1.00 51.25 254 ILE A O 1
ATOM 1964 N N . TRP A 1 255 ? 23.862 -5.300 -20.480 1.00 48.97 255 TRP A N 1
ATOM 1965 C CA . TRP A 1 255 ? 25.175 -5.692 -21.002 1.00 48.97 255 TRP A CA 1
ATOM 1966 C C . TRP A 1 255 ? 25.117 -6.919 -21.929 1.00 48.97 255 TRP A C 1
ATOM 1968 O O . TRP A 1 255 ? 25.712 -6.863 -23.005 1.00 48.97 255 TRP A O 1
ATOM 1978 N N . ASP A 1 256 ? 24.375 -7.978 -21.575 1.00 48.62 256 ASP A N 1
ATOM 1979 C CA . ASP A 1 256 ? 24.317 -9.221 -22.377 1.00 48.62 256 ASP A CA 1
ATOM 1980 C C . ASP A 1 256 ? 23.655 -9.030 -23.757 1.00 48.62 256 ASP A C 1
ATOM 1982 O O . ASP A 1 256 ? 24.033 -9.691 -24.723 1.00 48.62 256 ASP A O 1
ATOM 1986 N N . ILE A 1 257 ? 22.786 -8.023 -23.918 1.00 49.31 257 ILE A N 1
ATOM 1987 C CA . ILE A 1 257 ? 22.172 -7.665 -25.213 1.00 49.31 257 ILE A CA 1
ATOM 1988 C C . ILE A 1 257 ? 23.207 -7.166 -26.245 1.00 49.31 257 ILE A C 1
ATOM 1990 O O . ILE A 1 257 ? 22.933 -7.161 -27.448 1.00 49.31 257 ILE A O 1
ATOM 1994 N N . TRP A 1 258 ? 24.412 -6.756 -25.824 1.00 52.97 258 TRP A N 1
ATOM 1995 C CA . TRP A 1 258 ? 25.491 -6.436 -26.767 1.00 52.97 258 TRP A CA 1
ATOM 1996 C C . TRP A 1 258 ? 26.010 -7.687 -27.506 1.00 52.97 258 TRP A C 1
ATOM 1998 O O . TRP A 1 258 ? 26.460 -7.561 -28.646 1.00 52.97 258 TRP A O 1
ATOM 2008 N N . ASP A 1 259 ? 25.869 -8.888 -26.927 1.00 49.22 259 ASP A N 1
ATOM 2009 C CA . ASP A 1 259 ? 26.178 -10.177 -27.567 1.00 49.22 259 ASP A CA 1
ATOM 2010 C C . ASP A 1 259 ? 24.884 -10.858 -28.072 1.00 49.22 259 ASP A C 1
ATOM 2012 O O . ASP A 1 259 ? 24.350 -11.828 -27.540 1.00 49.22 259 ASP A O 1
ATOM 2016 N N . TYR A 1 260 ? 24.325 -10.244 -29.113 1.00 51.16 260 TYR A N 1
ATOM 2017 C CA . TYR A 1 260 ? 22.908 -10.240 -29.498 1.00 51.16 260 TYR A CA 1
ATOM 2018 C C . TYR A 1 260 ? 22.294 -11.556 -30.035 1.00 51.16 260 TYR A C 1
ATOM 2020 O O . TYR A 1 260 ? 21.089 -11.614 -30.273 1.00 51.16 260 TYR A O 1
ATOM 2028 N N . HIS A 1 261 ? 23.055 -12.620 -30.304 1.00 48.84 261 HIS A N 1
ATOM 2029 C CA . HIS A 1 261 ? 22.549 -13.673 -31.202 1.00 48.84 261 HIS A CA 1
ATOM 2030 C C . HIS A 1 261 ? 21.833 -14.877 -30.560 1.00 48.84 261 HIS A C 1
ATOM 2032 O O . HIS A 1 261 ? 21.294 -15.668 -31.331 1.00 48.84 261 HIS A O 1
ATOM 2038 N N . HIS A 1 262 ? 21.778 -15.056 -29.229 1.00 48.31 262 HIS A N 1
ATOM 2039 C CA . HIS A 1 262 ? 21.205 -16.284 -28.620 1.00 48.31 262 HIS A CA 1
ATOM 2040 C C . HIS A 1 262 ? 20.385 -16.104 -27.322 1.00 48.31 262 HIS A C 1
ATOM 2042 O O . HIS A 1 262 ? 20.032 -17.098 -26.690 1.00 48.31 262 HIS A O 1
ATOM 2048 N N . THR A 1 263 ? 20.051 -14.879 -26.906 1.00 59.16 263 THR A N 1
ATOM 2049 C CA . THR A 1 263 ? 19.792 -14.641 -25.470 1.00 59.16 263 THR A CA 1
ATOM 2050 C C . THR A 1 263 ? 18.385 -14.157 -25.107 1.00 59.16 263 THR A C 1
ATOM 2052 O O . THR A 1 263 ? 18.026 -14.254 -23.943 1.00 59.16 263 THR A O 1
ATOM 2055 N N . VAL A 1 264 ? 17.517 -13.740 -26.044 1.00 65.19 264 VAL A N 1
ATOM 2056 C CA . VAL A 1 264 ? 16.146 -13.261 -25.706 1.00 65.19 264 VAL A CA 1
ATOM 2057 C C . VAL A 1 264 ? 15.295 -14.344 -25.033 1.00 65.19 264 VAL A C 1
ATOM 2059 O O . VAL A 1 264 ? 14.558 -14.052 -24.091 1.00 65.19 264 VAL A O 1
ATOM 2062 N N . GLU A 1 265 ? 15.414 -15.598 -25.480 1.00 67.38 265 GLU A N 1
ATOM 2063 C CA . GLU A 1 265 ? 14.712 -16.737 -24.867 1.00 67.38 265 GLU A CA 1
ATOM 2064 C C . GLU A 1 265 ? 15.182 -17.012 -23.430 1.00 67.38 265 GLU A C 1
ATOM 2066 O O . GLU A 1 265 ? 14.406 -17.518 -22.622 1.00 67.38 265 GLU A O 1
ATOM 2071 N N . LEU A 1 266 ? 16.423 -16.640 -23.098 1.00 69.31 266 LEU A N 1
ATOM 2072 C CA . LEU A 1 266 ? 17.013 -16.809 -21.769 1.00 69.31 266 LEU A CA 1
ATOM 2073 C C . LEU A 1 266 ? 16.778 -15.580 -20.880 1.00 69.31 266 LEU A C 1
ATOM 2075 O O . LEU A 1 266 ? 16.413 -15.719 -19.720 1.00 69.31 266 LEU A O 1
ATOM 2079 N N . GLU A 1 267 ? 16.931 -14.372 -21.412 1.00 71.19 267 GLU A N 1
ATOM 2080 C CA . GLU A 1 267 ? 16.870 -13.117 -20.658 1.00 71.19 267 GLU A CA 1
ATOM 2081 C C . GLU A 1 267 ? 15.446 -12.672 -20.352 1.00 71.19 267 GLU A C 1
ATOM 2083 O O . GLU A 1 267 ? 15.183 -12.167 -19.261 1.00 71.19 267 GLU A O 1
ATOM 2088 N N . ARG A 1 268 ? 14.504 -12.863 -21.286 1.00 80.38 268 ARG A N 1
ATOM 2089 C CA . ARG A 1 268 ? 13.105 -12.477 -21.078 1.00 80.38 268 ARG A CA 1
ATOM 2090 C C . ARG A 1 268 ? 12.490 -13.125 -19.834 1.00 80.38 268 ARG A C 1
ATOM 2092 O O . ARG A 1 268 ? 11.920 -12.376 -19.039 1.00 80.38 268 ARG A O 1
ATOM 2099 N N . PRO A 1 269 ? 12.564 -14.456 -19.624 1.00 80.25 269 PRO A N 1
ATOM 2100 C CA . PRO A 1 269 ? 11.980 -15.065 -18.432 1.00 80.25 269 PRO A CA 1
ATOM 2101 C C . PRO A 1 269 ? 12.685 -14.625 -17.146 1.00 80.25 269 PRO A C 1
ATOM 2103 O O . PRO A 1 269 ? 12.011 -14.437 -16.136 1.00 80.25 269 PRO A O 1
ATOM 2106 N N . ILE A 1 270 ? 14.003 -14.395 -17.172 1.00 72.88 270 ILE A N 1
ATOM 2107 C CA . ILE A 1 270 ? 14.734 -13.934 -15.983 1.00 72.88 270 ILE A CA 1
ATOM 2108 C C . ILE A 1 270 ? 14.347 -12.489 -15.641 1.00 72.88 270 ILE A C 1
ATOM 2110 O O . ILE A 1 270 ? 14.064 -12.178 -14.486 1.00 72.88 270 ILE A O 1
ATOM 2114 N N . LEU A 1 271 ? 14.275 -11.602 -16.638 1.00 75.50 271 LEU A N 1
ATOM 2115 C CA . LEU A 1 271 ? 13.831 -10.226 -16.435 1.00 75.50 271 LEU A CA 1
ATOM 2116 C C . LEU A 1 271 ? 12.374 -10.180 -15.962 1.00 75.50 271 LEU A C 1
ATOM 2118 O O . LEU A 1 271 ? 12.067 -9.419 -15.052 1.00 75.50 271 LEU A O 1
ATOM 2122 N N . ARG A 1 272 ? 11.497 -11.024 -16.521 1.00 83.56 272 ARG A N 1
ATOM 2123 C CA . ARG A 1 272 ? 10.118 -11.177 -16.041 1.00 83.56 272 ARG A CA 1
ATOM 2124 C C . ARG A 1 272 ? 10.092 -11.549 -14.564 1.00 83.56 272 ARG A C 1
ATOM 2126 O O . ARG A 1 272 ? 9.452 -10.844 -13.798 1.00 83.56 272 ARG A O 1
ATOM 2133 N N . ALA A 1 273 ? 10.807 -12.601 -14.167 1.00 78.19 273 ALA A N 1
ATOM 2134 C CA . ALA A 1 273 ? 10.838 -13.064 -12.781 1.00 78.19 273 ALA A CA 1
ATOM 2135 C C . ALA A 1 273 ? 11.288 -11.959 -11.812 1.00 78.19 273 ALA A C 1
ATOM 2137 O O . ALA A 1 273 ? 10.601 -11.704 -10.832 1.00 78.19 273 ALA A O 1
ATOM 2138 N N . ASN A 1 274 ? 12.364 -11.235 -12.139 1.00 75.06 274 ASN A N 1
ATOM 2139 C CA . ASN A 1 274 ? 12.854 -10.132 -11.305 1.00 75.06 274 ASN A CA 1
ATOM 2140 C C . ASN A 1 274 ? 11.851 -8.971 -11.195 1.00 75.06 274 ASN A C 1
ATOM 2142 O O . ASN A 1 274 ? 11.752 -8.326 -10.153 1.00 75.06 274 ASN A O 1
ATOM 2146 N N . LEU A 1 275 ? 11.131 -8.664 -12.279 1.00 80.44 275 LEU A N 1
ATOM 2147 C CA . LEU A 1 275 ? 10.111 -7.615 -12.263 1.00 80.44 275 LEU A CA 1
ATOM 2148 C C . LEU A 1 275 ? 8.888 -8.034 -11.445 1.00 80.44 275 LEU A C 1
ATOM 2150 O O . LEU A 1 275 ? 8.324 -7.180 -10.774 1.00 80.44 275 LEU A O 1
ATOM 2154 N N . LEU A 1 276 ? 8.502 -9.310 -11.476 1.00 83.81 276 LEU A N 1
ATOM 2155 C CA . LEU A 1 276 ? 7.417 -9.830 -10.642 1.00 83.81 276 LEU A CA 1
ATOM 2156 C C . LEU A 1 276 ? 7.805 -9.867 -9.165 1.00 83.81 276 LEU A C 1
ATOM 2158 O O . LEU A 1 276 ? 7.081 -9.328 -8.343 1.00 83.81 276 LEU A O 1
ATOM 2162 N N . GLU A 1 277 ? 8.994 -10.371 -8.833 1.00 78.25 277 GLU A N 1
ATOM 2163 C CA . GLU A 1 277 ? 9.520 -10.340 -7.459 1.00 78.25 277 GLU A CA 1
ATOM 2164 C C . GLU A 1 277 ? 9.569 -8.906 -6.901 1.00 78.25 277 GLU A C 1
ATOM 2166 O O . GLU A 1 277 ? 9.275 -8.657 -5.732 1.00 78.25 277 GLU A O 1
ATOM 2171 N N . TYR A 1 278 ? 9.878 -7.922 -7.753 1.00 74.12 278 TYR A N 1
ATOM 2172 C CA . TYR A 1 278 ? 9.782 -6.517 -7.373 1.00 74.12 278 TYR A CA 1
ATOM 2173 C C . TYR A 1 278 ? 8.349 -6.065 -7.065 1.00 74.12 278 TYR A C 1
ATOM 2175 O O . TYR A 1 278 ? 8.156 -5.312 -6.110 1.00 74.12 278 TYR A O 1
ATOM 2183 N N . LEU A 1 279 ? 7.358 -6.476 -7.863 1.00 80.69 279 LEU A N 1
ATOM 2184 C CA . LEU A 1 279 ? 5.955 -6.134 -7.616 1.00 80.69 279 LEU A CA 1
ATOM 2185 C C . LEU A 1 279 ? 5.466 -6.736 -6.293 1.00 80.69 279 LEU A C 1
ATOM 2187 O O . LEU A 1 279 ? 4.910 -5.989 -5.489 1.00 80.69 279 LEU A O 1
ATOM 2191 N N . GLN A 1 280 ? 5.815 -7.994 -6.012 1.00 82.31 280 GLN A N 1
ATOM 2192 C CA . GLN A 1 280 ? 5.552 -8.660 -4.729 1.00 82.31 280 GLN A CA 1
ATOM 2193 C C . GLN A 1 280 ? 6.133 -7.873 -3.551 1.00 82.31 280 GLN A C 1
ATOM 2195 O O . GLN A 1 280 ? 5.449 -7.585 -2.573 1.00 82.31 280 GLN A O 1
ATOM 2200 N N . ALA A 1 281 ? 7.392 -7.435 -3.652 1.00 77.25 281 ALA A N 1
ATOM 2201 C CA . ALA A 1 281 ? 8.029 -6.640 -2.600 1.00 77.25 281 ALA A CA 1
ATOM 2202 C C . ALA A 1 281 ? 7.397 -5.240 -2.425 1.00 77.25 281 ALA A C 1
ATOM 2204 O O . ALA A 1 281 ? 7.460 -4.630 -1.347 1.00 77.25 281 ALA A O 1
ATOM 2205 N N . VAL A 1 282 ? 6.822 -4.675 -3.492 1.00 78.25 282 VAL A N 1
ATOM 2206 C CA . VAL A 1 282 ? 6.062 -3.421 -3.416 1.00 78.25 282 VAL A CA 1
ATOM 2207 C C . VAL A 1 282 ? 4.744 -3.655 -2.691 1.00 78.25 282 VAL A C 1
ATOM 2209 O O . VAL A 1 282 ? 4.445 -2.896 -1.770 1.00 78.25 282 VAL A O 1
ATOM 2212 N N . GLU A 1 283 ? 4.006 -4.694 -3.063 1.00 84.06 283 GLU A N 1
ATOM 2213 C CA . GLU A 1 283 ? 2.764 -5.106 -2.416 1.00 84.06 283 GLU A CA 1
ATOM 2214 C C . GLU A 1 283 ? 2.950 -5.398 -0.927 1.00 84.06 283 GLU A C 1
ATOM 2216 O O . GLU A 1 283 ? 2.282 -4.772 -0.103 1.00 84.06 283 GLU A O 1
ATOM 2221 N N . GLU A 1 284 ? 3.909 -6.254 -0.565 1.00 82.75 284 GLU A N 1
ATOM 2222 C CA . GLU A 1 284 ? 4.166 -6.632 0.828 1.00 82.75 284 GLU A CA 1
ATOM 2223 C C . GLU A 1 284 ? 4.395 -5.390 1.694 1.00 82.75 284 GLU A C 1
ATOM 2225 O O . GLU A 1 284 ? 3.899 -5.271 2.814 1.00 82.75 284 GLU A O 1
ATOM 2230 N N . SER A 1 285 ? 5.112 -4.411 1.152 1.00 80.31 285 SER A N 1
ATOM 2231 C CA . SER A 1 285 ? 5.343 -3.156 1.844 1.00 80.31 285 SER A CA 1
ATOM 2232 C C . SER A 1 285 ? 4.138 -2.224 1.853 1.00 80.31 285 SER A C 1
ATOM 2234 O O . SER A 1 285 ? 4.033 -1.422 2.772 1.00 80.31 285 SER A O 1
ATOM 2236 N N . LEU A 1 286 ? 3.264 -2.253 0.852 1.00 84.69 286 LEU A N 1
ATOM 2237 C CA . LEU A 1 286 ? 2.026 -1.477 0.895 1.00 84.69 286 LEU A CA 1
ATOM 2238 C C . LEU A 1 286 ? 1.053 -2.059 1.919 1.00 84.69 286 LEU A C 1
ATOM 2240 O O . LEU A 1 286 ? 0.313 -1.298 2.537 1.00 84.69 286 LEU A O 1
ATOM 2244 N N . LEU A 1 287 ? 1.080 -3.370 2.138 1.00 87.12 287 LEU A N 1
ATOM 2245 C CA . LEU A 1 287 ? 0.245 -4.024 3.135 1.00 87.12 287 LEU A CA 1
ATOM 2246 C C . LEU A 1 287 ? 0.796 -3.842 4.557 1.00 87.12 287 LEU A C 1
ATOM 2248 O O . LEU A 1 287 ? 0.068 -3.411 5.450 1.00 87.12 287 LEU A O 1
ATOM 2252 N N . ASN A 1 288 ? 2.086 -4.128 4.761 1.00 81.88 288 ASN A N 1
ATOM 2253 C CA . ASN A 1 288 ? 2.659 -4.340 6.095 1.00 81.88 288 ASN A CA 1
ATOM 2254 C C . ASN A 1 288 ? 3.435 -3.148 6.670 1.00 81.88 288 ASN A C 1
ATOM 2256 O O . ASN A 1 288 ? 3.868 -3.198 7.821 1.00 81.88 288 ASN A O 1
ATOM 2260 N N . ASP A 1 289 ? 3.654 -2.076 5.904 1.00 81.00 289 ASP A N 1
ATOM 2261 C CA . ASP A 1 289 ? 4.411 -0.931 6.408 1.00 81.00 289 ASP A CA 1
ATOM 2262 C C . ASP A 1 289 ? 3.584 -0.115 7.424 1.00 81.00 289 ASP A C 1
ATOM 2264 O O . ASP A 1 289 ? 2.543 0.450 7.071 1.00 81.00 289 ASP A O 1
ATOM 2268 N N . PRO A 1 290 ? 4.043 0.008 8.681 1.00 72.69 290 PRO A N 1
ATOM 2269 C CA . PRO A 1 290 ? 3.240 0.594 9.753 1.00 72.69 290 PRO A CA 1
ATOM 2270 C C . PRO A 1 290 ? 3.032 2.107 9.603 1.00 72.69 290 PRO A C 1
ATOM 2272 O O . PRO A 1 290 ? 2.081 2.656 10.155 1.00 72.69 290 PRO A O 1
ATOM 2275 N N . GLU A 1 291 ? 3.896 2.802 8.860 1.00 70.06 291 GLU A N 1
ATOM 2276 C CA . GLU A 1 291 ? 3.835 4.261 8.723 1.00 70.06 291 GLU A CA 1
ATOM 2277 C C . GLU A 1 291 ? 3.160 4.717 7.432 1.00 70.06 291 GLU A C 1
ATOM 2279 O O . GLU A 1 291 ? 2.647 5.837 7.351 1.00 70.06 291 GLU A O 1
ATOM 2284 N N . THR A 1 292 ? 3.222 3.877 6.403 1.00 71.56 292 THR A N 1
ATOM 2285 C CA . THR A 1 292 ? 2.902 4.265 5.024 1.00 71.56 292 THR A CA 1
ATOM 2286 C C . THR A 1 292 ? 2.163 3.190 4.243 1.00 71.56 292 THR A C 1
ATOM 2288 O O . THR A 1 292 ? 1.916 3.384 3.060 1.00 71.56 292 THR A O 1
ATOM 2291 N N . GLY A 1 293 ? 1.832 2.064 4.868 1.00 79.75 293 GLY A N 1
ATOM 2292 C CA . GLY A 1 293 ? 0.977 1.054 4.271 1.00 79.75 293 GLY A CA 1
ATOM 2293 C C . GLY A 1 293 ? -0.493 1.468 4.287 1.00 79.75 293 GLY A C 1
ATOM 2294 O O . GLY A 1 293 ? -0.899 2.398 4.992 1.00 79.75 293 GLY A O 1
ATOM 2295 N N . VAL A 1 294 ? -1.309 0.730 3.544 1.00 88.12 294 VAL A N 1
ATOM 2296 C CA . VAL A 1 294 ? -2.770 0.883 3.456 1.00 88.12 294 VAL A CA 1
ATOM 2297 C C . VAL A 1 294 ? -3.423 0.759 4.843 1.00 88.12 294 VAL A C 1
ATOM 2299 O O . VAL A 1 294 ? -4.400 1.446 5.140 1.00 88.12 294 VAL A O 1
ATOM 2302 N N . LEU A 1 295 ? -2.840 -0.049 5.735 1.00 89.94 295 LEU A N 1
ATOM 2303 C CA . LEU A 1 295 ? -3.324 -0.266 7.104 1.00 89.94 295 LEU A CA 1
ATOM 2304 C C . LEU A 1 295 ? -2.800 0.749 8.134 1.00 89.94 295 LEU A C 1
ATOM 2306 O O . LEU A 1 295 ? -3.255 0.746 9.276 1.00 89.94 295 LEU A O 1
ATOM 2310 N N . SER A 1 296 ? -1.887 1.652 7.764 1.00 85.38 296 SER A N 1
ATOM 2311 C CA . SER A 1 296 ? -1.248 2.587 8.711 1.00 85.38 296 SER A CA 1
ATOM 2312 C C . SER A 1 296 ? -2.244 3.492 9.451 1.00 85.38 296 SER A C 1
ATOM 2314 O O . SER A 1 296 ? -2.066 3.783 10.635 1.00 85.38 296 SER A O 1
ATOM 2316 N N . ALA A 1 297 ? -3.328 3.906 8.785 1.00 82.50 297 ALA A N 1
ATOM 2317 C CA . ALA A 1 297 ? -4.391 4.700 9.404 1.00 82.50 297 ALA A CA 1
ATOM 2318 C C . ALA A 1 297 ? -5.161 3.897 10.466 1.00 82.50 297 ALA A C 1
ATOM 2320 O O . ALA A 1 297 ? -5.541 4.438 11.502 1.00 82.50 297 ALA A O 1
ATOM 2321 N N . ILE A 1 298 ? -5.363 2.600 10.223 1.00 89.62 298 ILE A N 1
ATOM 2322 C CA . ILE A 1 298 ? -6.023 1.685 11.159 1.00 89.62 298 ILE A CA 1
ATOM 2323 C C . ILE A 1 298 ? -5.114 1.432 12.362 1.00 89.62 298 ILE A C 1
ATOM 2325 O O . ILE A 1 298 ? -5.566 1.575 13.494 1.00 89.62 298 ILE A O 1
ATOM 2329 N N . ALA A 1 299 ? -3.824 1.169 12.138 1.00 86.81 299 ALA A N 1
ATOM 2330 C CA . ALA A 1 299 ? -2.857 0.934 13.211 1.00 86.81 299 ALA A CA 1
ATOM 2331 C C . ALA A 1 299 ? -2.791 2.101 14.217 1.00 86.81 299 ALA A C 1
ATOM 2333 O O . ALA A 1 299 ? -2.757 1.879 15.428 1.00 86.81 299 ALA A O 1
ATOM 2334 N N . GLN A 1 300 ? -2.847 3.349 13.735 1.00 79.75 300 GLN A N 1
ATOM 2335 C CA . GLN A 1 300 ? -2.892 4.537 14.599 1.00 79.75 300 GLN A CA 1
ATOM 2336 C C . GLN A 1 300 ? -4.168 4.600 15.454 1.00 79.75 300 GLN A C 1
ATOM 2338 O O . GLN A 1 300 ? -4.110 4.967 16.629 1.00 79.75 300 GLN A O 1
ATOM 2343 N N . LEU A 1 301 ? -5.322 4.228 14.890 1.00 83.12 301 LEU A N 1
ATOM 2344 C CA . LEU A 1 301 ? -6.579 4.167 15.642 1.00 83.12 301 LEU A CA 1
ATOM 2345 C C . LEU A 1 301 ? -6.534 3.077 16.714 1.00 83.12 301 LEU A C 1
ATOM 2347 O O . LEU A 1 301 ? -6.901 3.321 17.862 1.00 83.12 301 LEU A O 1
ATOM 2351 N N . GLU A 1 302 ? -6.077 1.885 16.340 1.00 88.50 302 GLU A N 1
ATOM 2352 C CA . GLU A 1 302 ? -5.997 0.721 17.221 1.00 88.50 302 GLU A CA 1
ATOM 2353 C C . GLU A 1 302 ? -5.082 0.969 18.412 1.00 88.50 302 GLU A C 1
ATOM 2355 O O . GLU A 1 302 ? -5.473 0.700 19.547 1.00 88.50 302 GLU A O 1
ATOM 2360 N N . GLN A 1 303 ? -3.904 1.553 18.176 1.00 85.50 303 GLN A N 1
ATOM 2361 C CA . GLN A 1 303 ? -2.954 1.873 19.236 1.00 85.50 303 GLN A CA 1
ATOM 2362 C C . GLN A 1 303 ? -3.592 2.733 20.333 1.00 85.50 303 GLN A C 1
ATOM 2364 O O . GLN A 1 303 ? -3.409 2.453 21.518 1.00 85.50 303 GLN A O 1
ATOM 2369 N N . GLY A 1 304 ? -4.366 3.753 19.961 1.00 79.62 304 GLY A N 1
ATOM 2370 C CA . GLY A 1 304 ? -5.020 4.606 20.948 1.00 79.62 304 GLY A CA 1
ATOM 2371 C C . GLY A 1 304 ? -6.234 3.963 21.624 1.00 79.62 304 GLY A C 1
ATOM 2372 O O . GLY A 1 304 ? -6.488 4.243 22.796 1.00 79.62 304 GLY A O 1
ATOM 2373 N N . ILE A 1 305 ? -6.950 3.061 20.939 1.00 85.00 305 ILE A N 1
ATOM 2374 C CA . ILE A 1 305 ? -8.007 2.255 21.572 1.00 85.00 305 ILE A CA 1
ATOM 2375 C C . ILE A 1 305 ? -7.391 1.331 22.629 1.00 85.00 305 ILE A C 1
ATOM 2377 O O . ILE A 1 305 ? -7.849 1.334 23.767 1.00 85.00 305 ILE A O 1
ATOM 2381 N N . PHE A 1 306 ? -6.323 0.600 22.294 1.00 87.94 306 PHE A N 1
ATOM 2382 C CA . PHE A 1 306 ? -5.660 -0.324 23.220 1.00 87.94 306 PHE A CA 1
ATOM 2383 C C . PHE A 1 306 ? -5.004 0.368 24.415 1.00 87.94 306 PHE A C 1
ATOM 2385 O O . PHE A 1 306 ? -4.955 -0.212 25.488 1.00 87.94 306 PHE A O 1
ATOM 2392 N N . GLN A 1 307 ? -4.515 1.602 24.268 1.00 84.88 307 GLN A N 1
ATOM 2393 C CA . GLN A 1 307 ? -3.995 2.380 25.402 1.00 84.88 307 GLN A CA 1
ATOM 2394 C C . GLN A 1 307 ? -5.089 2.853 26.370 1.00 84.88 307 GLN A C 1
ATOM 2396 O O . GLN A 1 307 ? -4.786 3.209 27.508 1.00 84.88 307 GLN A O 1
ATOM 2401 N N . SER A 1 308 ? -6.338 2.906 25.905 1.00 80.38 308 SER A N 1
ATOM 2402 C CA . SER A 1 308 ? -7.485 3.407 26.668 1.00 80.38 308 SER A CA 1
ATOM 2403 C C . SER A 1 308 ? -8.289 2.307 27.369 1.00 80.38 308 SER A C 1
ATOM 2405 O O . SER A 1 308 ? -9.145 2.627 28.199 1.00 80.38 308 SER A O 1
ATOM 2407 N N . LEU A 1 309 ? -8.050 1.044 27.001 1.00 81.75 309 LEU A N 1
ATOM 2408 C CA . LEU A 1 309 ? -8.631 -0.162 27.594 1.00 81.75 309 LEU A CA 1
ATOM 2409 C C . LEU A 1 309 ? -7.687 -0.722 28.666 1.00 81.75 309 LEU A C 1
ATOM 2411 O O . LEU A 1 309 ? -8.190 -1.037 29.767 1.00 81.75 309 LEU A O 1
#

Foldseek 3Di:
DDDDDDDDDDDDDDPPPPPPDQPPVVVLLVLLLVLLVVLLVQLLVLLLVLLVVLLVQLLVLLVVLLCVCPPPVVLVVLVVVLVVQLVVQCVVCVVPVLDDHSVLSSLLVVLVVSLVSSCVRRVNLVVVLVSLLVSLLVSQVSSLASSLVSNVVSCVVSVPDPVVSLVVQQLQWFFDQFPVRDTDIDTSSCSNPPVVSVCSVRLSVQQSVLQSVVVVCLSVDDSVPVSCVVSPDDDDPDDDDDDDNLCVLVSVVSVCCVVPDDPSVPNSVVNSVSVSVSSVVSSVCLSPPCRHHSCVSSNSVSVSSSVSD

Secondary structure (DSSP, 8-state):
-------------------PPPS-HHHHHHHHHHHHHHHHHHHHHHHHHHHHHHHHHHHHHHHHHHHHHTSHHHHHHHHHHHHHHHHHHHHHHHH-TTSPPHHHHHHHHHHHHHHHHHIIIII-HHHHHHHHHHHHHHHHHHHHHHHHHHHHHHHHHHT--HHHHHHHHHH-EEEEE-TTS-EEEEEHHHHHSTTGGGGHHHHHHHHHHHHHHHHHHHHHSSHHHHHHHHTT--------S----THHHHHHHHHHTTSTTS-HHHHHHHHHHHHHHHHHHHHHHHHH-TTTSTTHHHHHHHHHHHHH-

Solvent-accessible surface area (backbone atoms only — not comparable to full-atom values): 17360 Å² total; per-residue (Å²): 141,82,85,83,80,82,81,84,81,80,80,72,80,77,76,76,78,77,71,80,70,75,68,66,62,66,66,53,44,53,51,48,52,52,22,47,54,52,14,48,54,54,21,48,56,51,48,50,54,55,44,52,58,46,48,58,58,35,50,60,28,46,53,53,50,49,54,51,59,76,23,71,69,48,48,55,50,48,66,62,45,47,61,55,46,26,53,52,30,43,55,48,25,74,79,37,78,88,49,63,51,26,68,56,50,40,53,51,55,52,49,53,52,49,51,54,48,45,41,61,64,42,54,30,66,70,61,45,41,54,50,52,48,49,49,26,46,52,30,53,50,47,23,43,55,40,29,30,53,37,48,53,49,49,36,61,74,70,65,53,56,65,79,58,44,54,50,55,29,50,69,30,44,22,77,46,67,48,85,86,67,51,77,43,81,46,27,49,37,54,46,47,37,95,56,28,75,73,52,44,60,63,45,39,57,60,30,43,68,43,33,48,51,48,52,55,46,62,73,64,63,50,70,65,57,59,52,40,70,74,64,82,56,96,80,86,80,88,79,86,89,88,71,86,67,55,57,66,54,56,68,52,55,69,55,55,59,76,65,68,87,79,45,67,86,61,47,51,59,52,54,48,50,43,53,50,56,43,49,52,58,50,46,53,45,38,59,66,30,72,77,40,12,57,47,18,52,53,54,59,52,49,54,27,50,63,74,49,100